Protein AF-A0A9X0DBH6-F1 (afdb_monomer_lite)

Secondary structure (DSSP, 8-state):
--HHHHHHHHHHHHHHHHHHHHHHHHHHTT--EEEEEEE-S---TTT----SS-HHHHHHHHHHHHHHTT---GGGS---TT-S---HHHHHHHHHIIIIIHHHHHHT-S-TTS-EEEEEEEEEPBPPHHHHHH--SBSS--GGGGT--HHHHHHHHTTS-SS-PBP-S-PEE-GGG-EE-THHHHHHHHHHHHSPPTT-S-S---SEEEEEEEEETTTHHHHHHHHHHHHHHTTTTSPTT-EEEEEESS-TT-PPPTTTHHHHHHHHTSGGGHHHHHHHHHHHHHS-HHHHHHHHHTT---S--------

pLDDT: mean 74.84, std 16.83, range [28.83, 96.56]

Structure (mmCIF, N/CA/C/O backbone):
data_AF-A0A9X0DBH6-F1
#
_entry.id   AF-A0A9X0DBH6-F1
#
loop_
_atom_site.group_PDB
_atom_site.id
_atom_site.type_symbol
_atom_site.label_atom_id
_atom_site.label_alt_id
_atom_site.label_comp_id
_atom_site.label_asym_id
_atom_site.label_entity_id
_atom_site.label_seq_id
_atom_site.pdbx_PDB_ins_code
_atom_site.Cartn_x
_atom_site.Cartn_y
_atom_site.Cartn_z
_atom_site.occupancy
_atom_site.B_iso_or_equiv
_atom_site.auth_seq_id
_atom_site.auth_comp_id
_atom_site.auth_asym_id
_atom_site.auth_atom_id
_atom_site.pdbx_PDB_model_num
ATOM 1 N N . MET A 1 1 ? -2.465 -20.828 -51.064 1.00 57.62 1 MET A N 1
ATOM 2 C CA . MET A 1 1 ? -2.390 -21.460 -49.736 1.00 57.62 1 MET A CA 1
ATOM 3 C C . MET A 1 1 ? -3.592 -22.371 -49.639 1.00 57.62 1 MET A C 1
ATOM 5 O O . MET A 1 1 ? -4.704 -21.881 -49.807 1.00 57.62 1 MET A O 1
ATOM 9 N N . ASP A 1 2 ? -3.351 -23.674 -49.539 1.00 81.50 2 ASP A N 1
ATOM 10 C CA . ASP A 1 2 ? -4.413 -24.681 -49.480 1.00 81.50 2 ASP A CA 1
ATOM 11 C C . ASP A 1 2 ? -5.199 -24.533 -48.164 1.00 81.50 2 ASP A C 1
ATOM 13 O O . ASP A 1 2 ? -4.656 -24.085 -47.150 1.00 81.50 2 ASP A O 1
ATOM 17 N N . LYS A 1 3 ? -6.487 -24.872 -48.189 1.00 74.56 3 LYS A N 1
ATOM 18 C CA . LYS A 1 3 ? -7.399 -24.805 -47.047 1.00 74.56 3 LYS A CA 1
ATOM 19 C C . LYS A 1 3 ? -6.852 -25.597 -45.855 1.00 74.56 3 LYS A C 1
ATOM 21 O O . LYS A 1 3 ? -6.871 -25.082 -44.742 1.00 74.56 3 LYS A O 1
ATOM 26 N N . GLU A 1 4 ? -6.269 -26.771 -46.095 1.00 79.06 4 GLU A N 1
ATOM 27 C CA . GLU A 1 4 ? -5.637 -27.564 -45.031 1.00 79.06 4 GLU A CA 1
ATOM 28 C C . GLU A 1 4 ? -4.419 -26.874 -44.400 1.00 79.06 4 GLU A C 1
ATOM 30 O O . GLU A 1 4 ? -4.169 -27.008 -43.203 1.00 79.06 4 GLU A O 1
ATOM 35 N N . GLU A 1 5 ? -3.640 -26.134 -45.188 1.00 76.38 5 GLU A N 1
ATOM 36 C CA . GLU A 1 5 ? -2.469 -25.407 -44.691 1.00 76.38 5 GLU A CA 1
ATOM 37 C C . GLU A 1 5 ? -2.890 -24.185 -43.863 1.00 76.38 5 GLU A C 1
ATOM 39 O O . GLU A 1 5 ? -2.273 -23.866 -42.845 1.00 76.38 5 GLU A O 1
ATOM 44 N N . MET A 1 6 ? -3.989 -23.538 -44.256 1.00 69.31 6 MET A N 1
ATOM 45 C CA . MET A 1 6 ? -4.601 -22.448 -43.501 1.00 69.31 6 MET A CA 1
ATOM 46 C C . MET A 1 6 ? -5.179 -22.944 -42.168 1.00 69.31 6 MET A C 1
ATOM 48 O O . MET A 1 6 ? -4.903 -22.348 -41.130 1.00 69.31 6 MET A O 1
ATOM 52 N N . GLU A 1 7 ? -5.909 -24.061 -42.173 1.00 77.75 7 GLU A N 1
ATOM 53 C CA . GLU A 1 7 ? -6.494 -24.664 -40.967 1.00 77.75 7 GLU A CA 1
ATOM 54 C C . GLU A 1 7 ? -5.417 -25.126 -39.975 1.00 77.75 7 GLU A C 1
ATOM 56 O O . GLU A 1 7 ? -5.536 -24.870 -38.776 1.00 77.75 7 GLU A O 1
ATOM 61 N N . ARG A 1 8 ? -4.308 -25.705 -40.460 1.00 82.00 8 ARG A N 1
ATOM 62 C CA . ARG A 1 8 ? -3.162 -26.063 -39.605 1.00 82.00 8 ARG A CA 1
ATOM 63 C C . ARG A 1 8 ? -2.479 -24.842 -38.992 1.00 82.00 8 ARG A C 1
ATOM 65 O O . ARG A 1 8 ? -2.114 -24.891 -37.820 1.00 82.00 8 ARG A O 1
ATOM 72 N N . ARG A 1 9 ? -2.316 -23.745 -39.744 1.00 74.62 9 ARG A N 1
ATOM 73 C CA . ARG A 1 9 ? -1.728 -22.502 -39.208 1.00 74.62 9 ARG A CA 1
ATOM 74 C C . ARG A 1 9 ? -2.642 -21.837 -38.186 1.00 74.62 9 ARG A C 1
ATOM 76 O O . ARG A 1 9 ? -2.145 -21.387 -37.162 1.00 74.62 9 ARG A O 1
ATOM 83 N N . VAL A 1 10 ? -3.953 -21.817 -38.424 1.00 70.38 10 VAL A N 1
ATOM 84 C CA . VAL A 1 10 ? -4.926 -21.299 -37.451 1.00 70.38 10 VAL A CA 1
ATOM 85 C C . VAL A 1 10 ? -4.898 -22.138 -36.175 1.00 70.38 10 VAL A C 1
ATOM 87 O O . VAL A 1 10 ? -4.750 -21.571 -35.102 1.00 70.38 10 VAL A O 1
ATOM 90 N N . ALA A 1 11 ? -4.927 -23.470 -36.275 1.00 76.38 11 ALA A N 1
ATOM 91 C CA . ALA A 1 11 ? -4.861 -24.347 -35.105 1.00 76.38 11 ALA A CA 1
ATOM 92 C C . ALA A 1 11 ? -3.547 -24.196 -34.317 1.00 76.38 11 ALA A C 1
ATOM 94 O O . ALA A 1 11 ? -3.573 -24.202 -33.088 1.00 76.38 11 ALA A O 1
ATOM 95 N N . ALA A 1 12 ? -2.412 -24.023 -35.003 1.00 72.50 12 ALA A N 1
ATOM 96 C CA . ALA A 1 12 ? -1.124 -23.770 -34.358 1.00 72.50 12 ALA A CA 1
ATOM 97 C C . ALA A 1 12 ? -1.106 -22.423 -33.617 1.00 72.50 12 ALA A C 1
ATOM 99 O O . ALA A 1 12 ? -0.718 -22.391 -32.457 1.00 72.50 12 ALA A O 1
ATOM 100 N N . ILE A 1 13 ? -1.607 -21.349 -34.240 1.00 67.88 13 ILE A N 1
ATOM 101 C CA . ILE A 1 13 ? -1.708 -20.017 -33.616 1.00 67.88 13 ILE A CA 1
ATOM 102 C C . ILE A 1 13 ? -2.689 -20.034 -32.437 1.00 67.88 13 ILE A C 1
ATOM 104 O O . ILE A 1 13 ? -2.431 -19.413 -31.412 1.00 67.88 13 ILE A O 1
ATOM 108 N N . THR A 1 14 ? -3.818 -20.737 -32.553 1.00 63.81 14 THR A N 1
ATOM 109 C CA . THR A 1 14 ? -4.784 -20.877 -31.454 1.00 63.81 14 THR A CA 1
ATOM 110 C C . THR A 1 14 ? -4.180 -21.653 -30.292 1.00 63.81 14 THR A C 1
ATOM 112 O O . THR A 1 14 ? -4.357 -21.249 -29.149 1.00 63.81 14 THR A O 1
ATOM 115 N N . LYS A 1 15 ? -3.438 -22.730 -30.569 1.00 73.12 15 LYS A N 1
ATOM 116 C CA . LYS A 1 15 ? -2.762 -23.527 -29.543 1.00 73.12 15 LYS A CA 1
ATOM 117 C C . LYS A 1 15 ? -1.644 -22.744 -28.852 1.00 73.12 15 LYS A C 1
ATOM 119 O O . LYS A 1 15 ? -1.591 -22.762 -27.633 1.00 73.12 15 LYS A O 1
ATOM 124 N N . GLU A 1 16 ? -0.820 -22.027 -29.612 1.00 62.44 16 GLU A N 1
ATOM 125 C CA . GLU A 1 16 ? 0.233 -21.147 -29.086 1.00 62.44 16 GLU A CA 1
ATOM 126 C C . GLU A 1 16 ? -0.369 -20.036 -28.214 1.00 62.44 16 GLU A C 1
ATOM 128 O O . GLU A 1 16 ? 0.080 -19.831 -27.095 1.00 62.44 16 GLU A O 1
ATOM 133 N N . ARG A 1 17 ? -1.475 -19.415 -28.654 1.00 49.47 17 ARG A N 1
ATOM 134 C CA . ARG A 1 17 ? -2.231 -18.460 -27.828 1.00 49.47 17 ARG A CA 1
ATOM 135 C C . ARG A 1 17 ? -2.805 -19.089 -26.570 1.00 49.47 17 ARG A C 1
ATOM 137 O O . ARG A 1 17 ? -2.707 -18.489 -25.521 1.00 49.47 17 ARG A O 1
ATOM 144 N N . THR A 1 18 ? -3.361 -20.293 -26.658 1.00 61.44 18 THR A N 1
ATOM 145 C CA . THR A 1 18 ? -3.921 -20.974 -25.481 1.00 61.44 18 THR A CA 1
ATOM 146 C C . THR A 1 18 ? -2.819 -21.355 -24.494 1.00 61.44 18 THR A C 1
ATOM 148 O O . THR A 1 18 ? -3.034 -21.264 -23.298 1.00 61.44 18 THR A O 1
ATOM 151 N N . GLU A 1 19 ? -1.633 -21.750 -24.969 1.00 63.66 19 GLU A N 1
ATOM 152 C CA . GLU A 1 19 ? -0.469 -22.046 -24.122 1.00 63.66 19 GLU A CA 1
ATOM 153 C C . GLU A 1 19 ? 0.138 -20.775 -23.498 1.00 63.66 19 GLU A C 1
ATOM 155 O O . GLU A 1 19 ? 0.530 -20.806 -22.331 1.00 63.66 19 GLU A O 1
ATOM 160 N N . ASP A 1 20 ? 0.189 -19.658 -24.229 1.00 50.12 20 ASP A N 1
ATOM 161 C CA . ASP A 1 20 ? 0.592 -18.351 -23.695 1.00 50.12 20 ASP A CA 1
ATOM 162 C C . ASP A 1 20 ? -0.434 -17.807 -22.695 1.00 50.12 20 ASP A C 1
ATOM 164 O O . ASP A 1 20 ? -0.047 -17.318 -21.634 1.00 50.12 20 ASP A O 1
ATOM 168 N N . ASP A 1 21 ? -1.726 -17.949 -22.990 1.00 50.34 21 ASP A N 1
ATOM 169 C CA . ASP A 1 21 ? -2.828 -17.567 -22.111 1.00 50.34 21 ASP A CA 1
ATOM 170 C C . ASP A 1 21 ? -2.813 -18.423 -20.839 1.00 50.34 21 ASP A C 1
ATOM 172 O O . ASP A 1 21 ? -2.854 -17.846 -19.765 1.00 50.34 21 ASP A O 1
ATOM 176 N N . ASP A 1 22 ? -2.628 -19.750 -20.913 1.00 58.44 22 ASP A N 1
ATOM 177 C CA . ASP A 1 22 ? -2.499 -20.641 -19.741 1.00 58.44 22 ASP A CA 1
ATOM 178 C C . ASP A 1 22 ? -1.236 -20.342 -18.919 1.00 58.44 22 ASP A C 1
ATOM 180 O O . ASP A 1 22 ? -1.251 -20.409 -17.689 1.00 58.44 22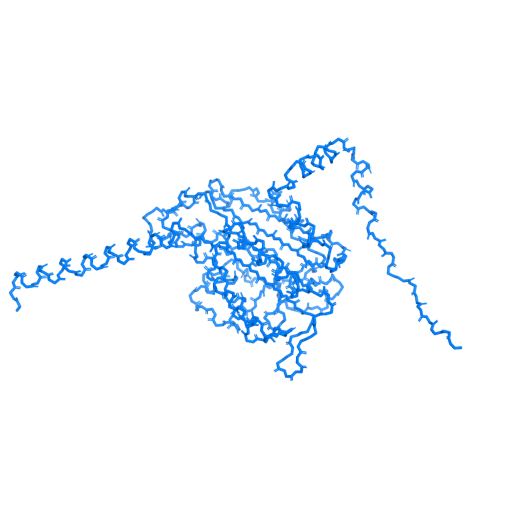 ASP A O 1
ATOM 184 N N . ASN A 1 23 ? -0.112 -20.032 -19.572 1.00 56.47 23 ASN A N 1
ATOM 185 C CA . ASN A 1 23 ? 1.126 -19.683 -18.875 1.00 56.47 23 ASN A CA 1
ATOM 186 C C . ASN A 1 23 ? 1.023 -18.318 -18.203 1.00 56.47 23 ASN A C 1
ATOM 188 O O . ASN A 1 23 ? 1.524 -18.157 -17.088 1.00 56.47 23 ASN A O 1
ATOM 192 N N . ASN A 1 24 ? 0.379 -17.349 -18.852 1.00 48.53 24 ASN A N 1
ATOM 193 C CA . ASN A 1 24 ? 0.061 -16.068 -18.248 1.00 48.53 24 ASN A CA 1
ATOM 194 C C . ASN A 1 24 ? -0.926 -16.288 -17.104 1.00 48.53 24 ASN A C 1
ATOM 196 O O . ASN A 1 24 ? -0.567 -15.970 -15.982 1.00 48.53 24 ASN A O 1
ATOM 200 N N . LEU A 1 25 ? -2.059 -16.964 -17.310 1.00 51.06 25 LEU A N 1
ATOM 201 C CA . LEU A 1 25 ? -3.022 -17.305 -16.258 1.00 51.06 25 LEU A CA 1
ATOM 202 C C . LEU A 1 25 ? -2.338 -17.966 -15.059 1.00 51.06 25 LEU A C 1
ATOM 204 O O . LEU A 1 25 ? -2.502 -17.491 -13.953 1.00 51.06 25 LEU A O 1
ATOM 208 N N . ARG A 1 26 ? -1.465 -18.962 -15.245 1.00 58.66 26 ARG A N 1
ATOM 209 C CA . ARG A 1 26 ? -0.744 -19.622 -14.134 1.00 58.66 26 ARG A CA 1
ATOM 210 C C . ARG A 1 26 ? 0.317 -18.748 -13.465 1.00 58.66 26 ARG A C 1
ATOM 212 O O . ARG A 1 26 ? 0.625 -18.950 -12.289 1.00 58.66 26 ARG A O 1
ATOM 219 N N . ARG A 1 27 ? 0.914 -17.806 -14.201 1.00 50.12 27 ARG A N 1
ATOM 220 C CA . ARG A 1 27 ? 1.780 -16.745 -13.652 1.00 50.12 27 ARG A CA 1
ATOM 221 C C . ARG A 1 27 ? 0.959 -15.666 -12.942 1.00 50.12 27 ARG A C 1
ATOM 223 O O . ARG A 1 27 ? 1.509 -14.956 -12.102 1.00 50.12 27 ARG A O 1
ATOM 230 N N . MET A 1 28 ? -0.332 -15.574 -13.262 1.00 51.28 28 MET A N 1
ATOM 231 C CA . MET A 1 28 ? -1.277 -14.594 -12.749 1.00 51.28 28 MET A CA 1
ATOM 232 C C . MET A 1 28 ? -2.112 -15.087 -11.556 1.00 51.28 28 MET A C 1
ATOM 234 O O . MET A 1 28 ? -2.302 -14.394 -10.568 1.00 51.28 28 MET A O 1
ATOM 238 N N . GLU A 1 29 ? -2.500 -16.349 -11.529 1.00 49.81 29 GLU A N 1
ATOM 239 C CA . GLU A 1 29 ? -3.172 -17.002 -10.400 1.00 49.81 29 GLU A CA 1
ATOM 240 C C . GLU A 1 29 ? -2.254 -17.139 -9.173 1.00 49.81 29 GLU A C 1
ATOM 242 O O . GLU A 1 29 ? -2.706 -17.443 -8.074 1.00 49.81 29 GLU A O 1
ATOM 247 N N . LYS A 1 30 ? -0.952 -16.877 -9.343 1.00 50.19 30 LYS A N 1
ATOM 248 C CA . LYS A 1 30 ? 0.067 -16.843 -8.285 1.00 50.19 30 LYS A CA 1
ATOM 249 C C . LYS A 1 30 ? 0.591 -15.424 -8.035 1.00 50.19 30 LYS A C 1
ATOM 251 O O . LYS A 1 30 ? 1.767 -15.241 -7.745 1.00 50.19 30 LYS A O 1
ATOM 256 N N . HIS A 1 31 ? -0.232 -14.400 -8.242 1.00 50.50 31 HIS A N 1
ATOM 257 C CA . HIS A 1 31 ? 0.206 -13.008 -8.232 1.00 50.50 31 HIS A CA 1
ATOM 258 C C . HIS A 1 31 ? 0.541 -12.451 -6.861 1.00 50.50 31 HIS A C 1
ATOM 260 O O . HIS A 1 31 ? -0.266 -12.502 -5.937 1.00 50.50 31 HIS A O 1
ATOM 266 N N . ALA A 1 32 ? 1.643 -11.711 -6.809 1.00 54.50 32 ALA A N 1
ATOM 267 C CA . ALA A 1 32 ? 1.824 -10.729 -5.766 1.00 54.50 32 ALA A CA 1
ATOM 268 C C . ALA A 1 32 ? 1.861 -9.307 -6.264 1.00 54.50 32 ALA A C 1
ATOM 270 O O . ALA A 1 32 ? 2.359 -8.957 -7.337 1.00 54.50 32 ALA A O 1
ATOM 271 N N . ARG A 1 33 ? 1.318 -8.502 -5.372 1.00 75.50 33 ARG A N 1
ATOM 272 C CA . ARG A 1 33 ? 0.956 -7.110 -5.520 1.00 75.50 33 ARG A CA 1
ATOM 273 C C . ARG A 1 33 ? 1.664 -6.347 -4.407 1.00 75.50 33 ARG A C 1
ATOM 275 O O . ARG A 1 33 ? 1.035 -5.624 -3.647 1.00 75.50 33 ARG A O 1
ATOM 282 N N . CYS A 1 34 ? 2.961 -6.622 -4.272 1.00 85.19 34 CYS A N 1
ATOM 283 C CA . CYS A 1 34 ? 3.827 -6.070 -3.244 1.00 85.19 34 CYS A CA 1
ATOM 284 C C . CYS A 1 34 ? 4.557 -4.844 -3.806 1.00 85.19 34 CYS A C 1
ATOM 286 O O . CYS A 1 34 ? 5.365 -4.955 -4.728 1.00 85.19 34 CYS A O 1
ATOM 288 N N . ALA A 1 35 ? 4.248 -3.671 -3.268 1.00 86.44 35 ALA A N 1
ATOM 289 C CA . ALA A 1 35 ? 4.959 -2.427 -3.505 1.00 86.44 35 ALA A CA 1
ATOM 290 C C . ALA A 1 35 ? 5.747 -2.082 -2.243 1.00 86.44 35 ALA A C 1
ATOM 292 O O . ALA A 1 35 ? 5.155 -1.916 -1.183 1.00 86.44 35 ALA A O 1
ATOM 293 N N . LEU A 1 36 ? 7.069 -1.963 -2.359 1.00 87.12 36 LEU A N 1
ATOM 294 C CA . LEU A 1 36 ? 7.946 -1.553 -1.265 1.00 87.12 36 LEU A CA 1
ATOM 295 C C . LEU A 1 36 ? 8.693 -0.286 -1.692 1.00 87.12 36 LEU A C 1
ATOM 297 O O . LEU A 1 36 ? 9.440 -0.321 -2.672 1.00 87.12 36 LEU A O 1
ATOM 301 N N . LEU A 1 37 ? 8.495 0.821 -0.978 1.00 87.62 37 LEU A N 1
ATOM 302 C CA . LEU A 1 37 ? 9.082 2.123 -1.300 1.00 87.62 37 LEU A CA 1
ATOM 303 C C . LEU A 1 37 ? 9.873 2.701 -0.113 1.00 87.62 37 LEU A C 1
ATOM 305 O O . LEU A 1 37 ? 9.276 3.327 0.7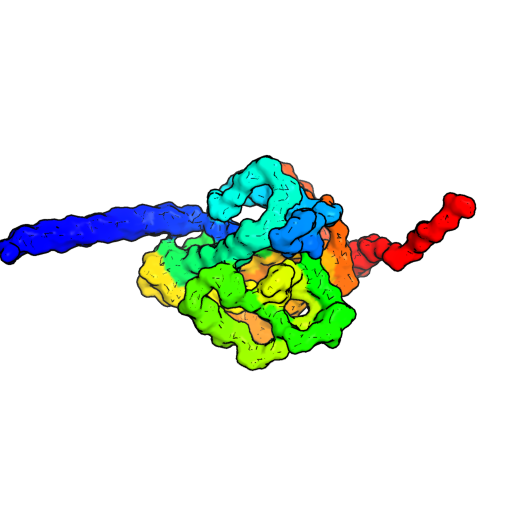61 1.00 87.62 37 LEU A O 1
ATOM 309 N N . PRO A 1 38 ? 11.209 2.543 -0.087 1.00 85.75 38 PRO A N 1
ATOM 310 C CA . PRO A 1 38 ? 12.076 3.306 0.796 1.00 85.75 38 PRO A CA 1
ATOM 311 C C . PRO A 1 38 ? 12.381 4.672 0.179 1.00 85.75 38 PRO A C 1
ATOM 313 O O . PRO A 1 38 ? 12.947 4.750 -0.914 1.00 85.75 38 PRO A O 1
ATOM 316 N N . SER A 1 39 ? 12.035 5.742 0.884 1.00 81.12 39 SER A N 1
ATOM 317 C CA . SER A 1 39 ? 12.372 7.117 0.529 1.00 81.12 39 SER A CA 1
ATOM 318 C C . SER A 1 39 ? 13.379 7.678 1.544 1.00 81.12 39 SER A C 1
ATOM 320 O O . SER A 1 39 ? 12.957 8.242 2.558 1.00 81.12 39 SER A O 1
ATOM 322 N N . PRO A 1 40 ? 14.696 7.522 1.302 1.00 73.19 40 PRO A N 1
ATOM 323 C CA . PRO A 1 40 ? 15.737 8.080 2.171 1.00 73.19 40 PRO A CA 1
ATOM 324 C C . PRO A 1 40 ? 15.666 9.615 2.222 1.00 73.19 40 PRO A C 1
ATOM 326 O O . PRO A 1 40 ? 15.054 10.241 1.362 1.00 73.19 40 PRO A O 1
ATOM 329 N N . GLU A 1 41 ? 16.293 10.267 3.203 1.00 70.31 41 GLU A N 1
ATOM 330 C CA . GLU A 1 41 ? 16.096 11.712 3.428 1.00 70.31 41 GLU A CA 1
ATOM 331 C C . GLU A 1 41 ? 16.608 12.579 2.284 1.00 70.31 41 GLU A C 1
ATOM 333 O O . GLU A 1 41 ? 16.045 13.633 1.976 1.00 70.31 41 GLU A O 1
ATOM 338 N N . SER A 1 42 ? 17.677 12.132 1.631 1.00 65.75 42 SER A N 1
ATOM 339 C CA . SER A 1 42 ? 18.168 12.766 0.419 1.00 65.75 42 SER A CA 1
ATOM 340 C C . SER A 1 42 ? 18.431 11.733 -0.661 1.00 65.75 42 SER A C 1
ATOM 342 O O . SER A 1 42 ? 18.936 10.640 -0.421 1.00 65.75 42 SER A O 1
ATOM 344 N N . LEU A 1 43 ? 18.083 12.111 -1.884 1.00 58.31 43 LEU A N 1
ATOM 345 C CA . LEU A 1 43 ? 18.221 11.292 -3.078 1.00 58.31 43 LEU A CA 1
ATOM 346 C C . LEU A 1 43 ? 18.772 12.197 -4.177 1.00 58.31 43 LEU A C 1
ATOM 348 O O . LEU A 1 43 ? 18.075 12.600 -5.104 1.00 58.31 43 LEU A O 1
ATOM 352 N N . ASP A 1 44 ? 20.035 12.592 -4.018 1.00 53.88 44 ASP A N 1
ATOM 353 C CA . ASP A 1 44 ? 20.710 13.459 -4.978 1.00 53.88 44 ASP A CA 1
ATOM 354 C C . ASP A 1 44 ? 21.374 12.640 -6.089 1.00 53.88 44 ASP A C 1
ATOM 356 O O . ASP A 1 44 ? 22.091 11.666 -5.846 1.00 53.88 44 ASP A O 1
ATOM 360 N N . THR A 1 45 ? 21.194 13.081 -7.334 1.00 47.41 45 THR A N 1
ATOM 361 C CA . THR A 1 45 ? 21.747 12.435 -8.539 1.00 47.41 45 THR A CA 1
ATOM 362 C C . THR A 1 45 ? 23.281 12.382 -8.597 1.00 47.41 45 THR A C 1
ATOM 364 O O . THR A 1 45 ? 23.811 11.663 -9.442 1.00 47.41 45 THR A O 1
ATOM 367 N N . TYR A 1 46 ? 23.997 13.121 -7.737 1.00 41.34 46 TYR A N 1
ATOM 368 C CA . TYR A 1 46 ? 25.447 13.339 -7.862 1.00 41.34 46 TYR A CA 1
ATOM 369 C C . TYR A 1 46 ? 26.282 13.097 -6.590 1.00 41.34 46 TYR A C 1
ATOM 371 O O . TYR A 1 46 ? 27.459 12.772 -6.719 1.00 41.34 46 TYR A O 1
ATOM 379 N N . SER A 1 47 ? 25.727 13.240 -5.383 1.00 43.84 47 SER A N 1
ATOM 380 C CA . SER A 1 47 ? 26.491 13.239 -4.116 1.00 43.84 47 SER A CA 1
ATOM 381 C C . SER A 1 47 ? 26.286 11.999 -3.238 1.00 43.84 47 SER A C 1
ATOM 383 O O . SER A 1 47 ? 27.001 11.842 -2.251 1.00 43.84 47 SER A O 1
ATOM 385 N N . GLY A 1 48 ? 25.381 11.092 -3.620 1.00 44.50 48 GLY A N 1
ATOM 386 C CA . GLY A 1 48 ? 24.982 9.958 -2.787 1.00 44.50 48 GLY A CA 1
ATOM 387 C C . GLY A 1 48 ? 23.924 10.383 -1.771 1.00 44.50 48 GLY A C 1
ATOM 388 O O . GLY A 1 48 ? 24.082 11.376 -1.068 1.00 44.50 48 GLY A O 1
ATOM 389 N N . GLY A 1 49 ? 22.813 9.649 -1.737 1.00 53.66 49 GLY A N 1
ATOM 390 C CA . GLY A 1 49 ? 21.751 9.884 -0.767 1.00 53.66 49 GLY A CA 1
ATOM 391 C C . GLY A 1 49 ? 22.200 9.585 0.663 1.00 53.66 49 GLY A C 1
ATOM 392 O O . GLY A 1 49 ? 22.998 8.670 0.888 1.00 53.66 49 GLY A O 1
ATOM 393 N N . SER A 1 50 ? 21.690 10.359 1.617 1.00 62.03 50 SER A N 1
ATOM 394 C CA . SER A 1 50 ? 21.772 10.068 3.047 1.00 62.03 50 SER A CA 1
ATOM 395 C C . SER A 1 50 ? 20.551 9.257 3.462 1.00 62.03 50 SER A C 1
ATOM 397 O O . SER A 1 50 ? 19.440 9.668 3.140 1.00 62.03 50 SER A O 1
ATOM 399 N N . ASP A 1 51 ? 20.782 8.159 4.179 1.00 71.00 51 ASP A N 1
ATOM 400 C CA . ASP A 1 51 ? 19.755 7.353 4.844 1.00 71.00 51 ASP A CA 1
ATOM 401 C C . ASP A 1 51 ? 20.049 7.318 6.353 1.00 71.00 51 ASP A C 1
ATOM 403 O O . ASP A 1 51 ? 20.595 6.353 6.884 1.00 71.00 51 ASP A O 1
ATOM 407 N N . ILE A 1 52 ? 19.826 8.441 7.034 1.00 69.75 52 ILE A N 1
ATOM 408 C CA . ILE A 1 52 ? 20.180 8.617 8.453 1.00 69.75 52 ILE A CA 1
ATOM 409 C C . ILE A 1 52 ? 19.189 7.865 9.351 1.00 69.75 52 ILE A C 1
ATOM 411 O O . ILE A 1 52 ? 19.566 7.370 10.412 1.00 69.75 52 ILE A O 1
ATOM 415 N N . THR A 1 53 ? 17.934 7.775 8.924 1.00 69.88 53 THR A N 1
ATOM 416 C CA . THR A 1 53 ? 16.827 7.131 9.641 1.00 69.88 53 THR A CA 1
ATOM 417 C C . THR A 1 53 ? 16.722 5.632 9.378 1.00 69.88 53 THR A C 1
ATOM 419 O O . THR A 1 53 ? 15.891 4.986 10.011 1.00 69.88 53 THR A O 1
ATOM 422 N N . GLY A 1 54 ? 17.584 5.061 8.528 1.00 77.44 54 GLY A N 1
ATOM 423 C CA . GLY A 1 54 ? 17.654 3.616 8.297 1.00 77.44 54 GLY A CA 1
ATOM 424 C C . GLY A 1 54 ? 16.507 3.062 7.448 1.00 77.44 54 GLY A C 1
ATOM 425 O O . GLY A 1 54 ? 16.180 1.881 7.555 1.00 77.44 54 GLY A O 1
ATOM 426 N N . THR A 1 55 ? 15.907 3.883 6.582 1.00 80.94 55 THR A N 1
ATOM 427 C CA . THR A 1 55 ? 14.802 3.481 5.695 1.00 80.94 55 THR A CA 1
ATOM 428 C C . THR A 1 55 ? 15.192 2.330 4.767 1.00 80.94 55 THR A C 1
ATOM 430 O O . THR A 1 55 ? 14.357 1.488 4.425 1.00 80.94 55 THR A O 1
ATOM 433 N N . LEU A 1 56 ? 16.467 2.249 4.368 1.00 81.56 56 LEU A N 1
ATOM 434 C CA . LEU A 1 56 ? 16.968 1.161 3.538 1.00 81.56 56 LEU A CA 1
ATOM 435 C C . LEU A 1 56 ? 17.068 -0.141 4.324 1.00 81.56 56 LEU A C 1
ATOM 437 O O . LEU A 1 56 ? 16.818 -1.188 3.730 1.00 81.56 56 LEU A O 1
ATOM 441 N N . ASP A 1 57 ? 17.404 -0.091 5.615 1.00 82.94 57 ASP A N 1
ATOM 442 C CA . ASP A 1 57 ? 17.452 -1.257 6.507 1.00 82.94 57 ASP A CA 1
ATOM 443 C C . ASP A 1 57 ? 16.047 -1.782 6.821 1.00 82.94 57 ASP A C 1
ATOM 445 O O . ASP A 1 57 ? 15.797 -2.991 6.711 1.00 82.94 57 ASP A O 1
ATOM 449 N N . ASP A 1 58 ? 15.106 -0.877 7.095 1.00 85.31 58 ASP A N 1
ATOM 450 C CA . ASP A 1 58 ? 13.681 -1.190 7.231 1.00 85.31 58 ASP A CA 1
ATOM 451 C C . ASP A 1 58 ? 13.152 -1.872 5.961 1.00 85.31 58 ASP A C 1
ATOM 453 O O . ASP A 1 58 ? 12.562 -2.957 6.023 1.00 85.31 58 ASP A O 1
ATOM 457 N N . PHE A 1 59 ? 13.494 -1.338 4.786 1.00 83.62 59 PHE A N 1
ATOM 458 C CA . PHE A 1 59 ? 13.170 -1.962 3.507 1.00 83.62 59 PHE A CA 1
ATOM 459 C C . PHE A 1 59 ? 13.737 -3.377 3.358 1.00 83.62 59 PHE A C 1
ATOM 461 O O . PHE A 1 59 ? 13.006 -4.265 2.918 1.00 83.62 59 PHE A O 1
ATOM 468 N N . GLN A 1 60 ? 15.001 -3.642 3.725 1.00 82.56 60 GLN A N 1
ATOM 469 C CA . GLN A 1 60 ? 15.537 -5.013 3.617 1.00 82.56 60 GLN A CA 1
ATOM 470 C C . GLN A 1 60 ? 14.790 -5.973 4.537 1.00 82.56 60 GLN A C 1
ATOM 472 O O . GLN A 1 60 ? 14.604 -7.143 4.197 1.00 82.56 60 GLN A O 1
ATOM 477 N N . THR A 1 61 ? 14.405 -5.490 5.715 1.00 86.69 61 THR A N 1
ATOM 478 C CA . THR A 1 61 ? 13.716 -6.297 6.717 1.00 86.69 61 THR A CA 1
ATOM 479 C C . THR A 1 61 ? 12.317 -6.651 6.216 1.00 86.69 61 THR A C 1
ATOM 481 O O . THR A 1 61 ? 11.976 -7.835 6.180 1.00 86.69 61 THR A O 1
ATOM 484 N N . VAL A 1 62 ? 11.556 -5.673 5.705 1.00 87.62 62 VAL A N 1
ATOM 485 C CA . VAL A 1 62 ? 10.235 -5.919 5.095 1.00 87.62 62 VAL A CA 1
ATOM 486 C C . VAL A 1 62 ? 10.353 -6.786 3.858 1.00 87.62 62 VAL A C 1
ATOM 488 O O . VAL A 1 62 ? 9.555 -7.696 3.690 1.00 87.62 62 VAL A O 1
ATOM 491 N N . PHE A 1 63 ? 11.357 -6.571 3.012 1.00 84.50 63 PHE A N 1
ATOM 492 C CA . PHE A 1 63 ? 11.584 -7.392 1.825 1.00 84.50 63 PHE A CA 1
ATOM 493 C C . PHE A 1 63 ? 11.799 -8.870 2.176 1.00 84.50 63 PHE A C 1
ATOM 495 O O . PHE A 1 63 ? 11.194 -9.755 1.564 1.00 84.50 63 PHE A O 1
ATOM 502 N N . LYS A 1 64 ? 12.636 -9.154 3.183 1.00 84.81 64 LYS A N 1
ATOM 503 C CA . LYS A 1 64 ? 12.874 -10.521 3.670 1.00 84.81 64 LYS A CA 1
ATOM 504 C C . LYS A 1 64 ? 11.608 -11.128 4.264 1.00 84.81 64 LYS A C 1
ATOM 506 O O . LYS A 1 64 ? 11.302 -12.279 3.964 1.00 84.81 64 LYS A O 1
ATOM 511 N N . TRP A 1 65 ? 10.879 -10.362 5.073 1.00 86.31 65 TRP A N 1
ATOM 512 C CA . TRP A 1 65 ? 9.612 -10.800 5.656 1.00 86.31 65 TRP A CA 1
ATOM 513 C C . TRP A 1 65 ? 8.563 -11.084 4.574 1.00 86.31 65 TRP A C 1
ATOM 515 O O . TRP A 1 65 ? 8.012 -12.177 4.541 1.00 86.31 65 TRP A O 1
ATOM 525 N N . ALA A 1 66 ? 8.375 -10.169 3.624 1.00 83.56 66 ALA A N 1
ATOM 526 C CA . ALA A 1 66 ? 7.475 -10.324 2.488 1.00 83.56 66 ALA A CA 1
ATOM 527 C C . ALA A 1 66 ? 7.830 -11.572 1.666 1.00 83.56 66 ALA A C 1
ATOM 529 O O . ALA A 1 66 ? 6.951 -12.373 1.362 1.00 83.56 66 ALA A O 1
ATOM 530 N N . THR A 1 67 ? 9.122 -11.800 1.401 1.00 79.38 67 THR A N 1
ATOM 531 C CA . THR A 1 67 ? 9.600 -13.020 0.728 1.00 79.38 67 THR A CA 1
ATOM 532 C C . THR 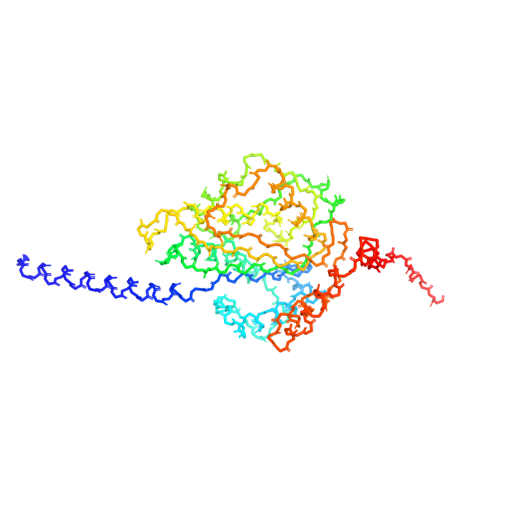A 1 67 ? 9.275 -14.281 1.535 1.00 79.38 67 THR A C 1
ATOM 534 O O . THR A 1 67 ? 8.771 -15.246 0.969 1.00 79.38 67 THR A O 1
ATOM 537 N N . LYS A 1 68 ? 9.532 -14.285 2.855 1.00 82.50 68 LYS A N 1
ATOM 538 C CA . LYS A 1 68 ? 9.213 -15.409 3.761 1.00 82.50 68 LYS A CA 1
ATOM 539 C C . LYS A 1 68 ? 7.711 -15.706 3.779 1.00 82.50 68 LYS A C 1
ATOM 541 O O . LYS A 1 68 ? 7.326 -16.867 3.814 1.00 82.50 68 LYS A O 1
ATOM 546 N N . CYS A 1 69 ? 6.882 -14.668 3.753 1.00 78.56 69 CYS A N 1
ATOM 547 C CA . CYS A 1 69 ? 5.427 -14.766 3.695 1.00 78.56 69 CYS A CA 1
ATOM 548 C C . CYS A 1 69 ? 4.894 -15.114 2.298 1.00 78.56 69 CYS A C 1
ATOM 550 O O . CYS A 1 69 ? 3.682 -15.103 2.110 1.00 78.56 69 CYS A O 1
ATOM 552 N N . GLU A 1 70 ? 5.776 -15.377 1.328 1.00 76.00 70 GLU A N 1
ATOM 553 C CA . GLU A 1 70 ? 5.416 -15.627 -0.069 1.00 76.00 70 GLU A CA 1
ATOM 554 C C . GLU A 1 70 ? 4.569 -14.489 -0.673 1.00 76.00 70 GLU A C 1
ATOM 556 O O . GLU A 1 70 ? 3.805 -14.692 -1.616 1.00 76.00 70 GLU A O 1
ATOM 561 N N . LEU A 1 71 ? 4.740 -13.254 -0.176 1.00 74.00 71 LEU A N 1
ATOM 562 C CA . LEU A 1 71 ? 4.316 -12.048 -0.882 1.00 74.00 71 LEU A CA 1
ATOM 563 C C . LEU A 1 71 ? 5.253 -11.913 -2.093 1.00 74.00 71 LEU A C 1
ATOM 565 O O . LEU A 1 71 ? 6.339 -11.345 -2.006 1.00 74.00 71 LEU A O 1
ATOM 569 N N . LEU A 1 72 ? 4.866 -12.552 -3.198 1.00 57.41 72 LEU A N 1
ATOM 570 C CA . LEU A 1 72 ? 5.643 -12.692 -4.437 1.00 57.41 72 LEU A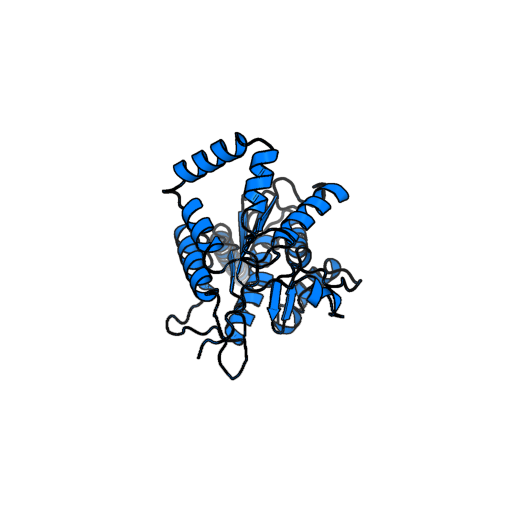 CA 1
ATOM 571 C C . LEU A 1 72 ? 6.091 -11.337 -5.070 1.00 57.41 72 LEU A C 1
ATOM 573 O O . LEU A 1 72 ? 5.779 -10.239 -4.603 1.00 57.41 72 LEU A O 1
ATOM 577 N N . ASN A 1 73 ? 6.772 -11.403 -6.219 1.00 56.28 73 ASN A N 1
ATOM 578 C CA . ASN A 1 73 ? 7.256 -10.244 -6.992 1.00 56.28 73 ASN A CA 1
ATOM 579 C C . ASN A 1 73 ? 8.301 -9.350 -6.313 1.00 56.28 73 ASN A C 1
ATOM 581 O O . ASN A 1 73 ? 8.601 -8.251 -6.783 1.00 56.28 73 ASN A O 1
ATOM 585 N N . THR A 1 74 ? 8.969 -9.877 -5.294 1.00 51.38 74 THR A N 1
ATOM 586 C CA . THR A 1 74 ? 10.251 -9.352 -4.819 1.00 51.38 74 THR A CA 1
ATOM 587 C C . THR A 1 74 ? 11.337 -9.379 -5.904 1.00 51.38 74 THR A C 1
ATOM 589 O O . THR A 1 74 ? 12.273 -8.591 -5.854 1.00 51.38 74 THR A O 1
ATOM 592 N N . GLU A 1 75 ? 11.180 -10.194 -6.951 1.00 47.44 75 GLU A N 1
ATOM 593 C CA . GLU A 1 75 ? 12.102 -10.303 -8.093 1.00 47.44 75 GLU A CA 1
ATOM 594 C C . GLU A 1 75 ? 12.230 -9.009 -8.924 1.00 47.44 75 GLU A C 1
ATOM 596 O O . GLU A 1 75 ? 13.288 -8.743 -9.498 1.00 47.44 75 GLU A O 1
ATOM 601 N N . PHE A 1 76 ? 11.184 -8.167 -8.962 1.00 48.41 76 PHE A N 1
ATOM 602 C CA . PHE A 1 76 ? 11.242 -6.835 -9.588 1.00 48.41 76 PHE A CA 1
ATOM 603 C C . PHE A 1 76 ? 11.969 -5.801 -8.726 1.00 48.41 76 PHE A C 1
ATOM 605 O O . PHE A 1 76 ? 12.389 -4.754 -9.226 1.00 48.41 76 PHE A O 1
ATOM 612 N N . LEU A 1 77 ? 12.137 -6.090 -7.437 1.00 54.66 77 LEU A N 1
ATOM 613 C CA . LEU A 1 77 ? 12.970 -5.326 -6.522 1.00 54.66 77 LEU A CA 1
ATOM 614 C C . LEU A 1 77 ? 14.393 -5.897 -6.607 1.00 54.66 77 LEU A C 1
ATOM 616 O O . LEU A 1 77 ? 14.931 -6.420 -5.635 1.00 54.66 77 LEU A O 1
ATOM 620 N N . GLN A 1 78 ? 15.002 -5.840 -7.799 1.00 48.81 78 GLN A N 1
ATOM 621 C CA . GLN A 1 78 ? 16.407 -6.213 -7.963 1.00 48.81 78 GLN A CA 1
ATOM 622 C C . GLN A 1 78 ? 17.261 -5.343 -7.035 1.00 48.81 78 GLN A C 1
ATOM 624 O O . GLN A 1 78 ? 17.401 -4.137 -7.259 1.00 48.81 78 GLN A O 1
ATOM 629 N N . ARG A 1 79 ? 17.848 -5.953 -6.001 1.00 51.06 79 ARG A N 1
ATOM 630 C CA . ARG A 1 79 ? 18.949 -5.339 -5.264 1.00 51.06 79 ARG A CA 1
ATOM 631 C C . ARG A 1 79 ? 20.261 -5.687 -5.933 1.00 51.06 79 ARG A C 1
ATOM 633 O O . ARG A 1 79 ? 20.574 -6.843 -6.197 1.00 51.06 79 ARG A O 1
ATOM 640 N N . ASP A 1 80 ? 21.047 -4.644 -6.136 1.00 43.69 80 ASP A N 1
ATOM 641 C CA . ASP A 1 80 ? 22.490 -4.769 -6.120 1.00 43.69 80 ASP A CA 1
ATOM 642 C C . ASP A 1 80 ? 22.883 -4.880 -4.636 1.00 43.69 80 ASP A C 1
ATOM 644 O O . ASP A 1 80 ? 22.882 -3.883 -3.909 1.00 43.69 80 ASP A O 1
ATOM 648 N N . ASP A 1 81 ? 23.144 -6.102 -4.160 1.00 45.66 81 ASP A N 1
ATOM 649 C CA . ASP A 1 81 ? 23.516 -6.414 -2.764 1.00 45.66 81 ASP A CA 1
ATOM 650 C C . ASP A 1 81 ? 24.796 -5.688 -2.293 1.00 45.66 81 ASP A C 1
ATOM 652 O O . ASP A 1 81 ? 25.205 -5.797 -1.138 1.00 45.66 81 ASP A O 1
ATOM 656 N N . SER A 1 82 ? 25.447 -4.931 -3.180 1.00 40.19 82 SER A N 1
ATOM 657 C CA . SER A 1 82 ? 26.747 -4.313 -2.953 1.00 40.19 82 SER A CA 1
ATOM 658 C C . SER A 1 82 ? 26.722 -2.874 -2.418 1.00 40.19 82 SER A C 1
ATOM 660 O O . SER A 1 82 ? 27.798 -2.348 -2.124 1.00 40.19 82 SER A O 1
ATOM 662 N N . LYS A 1 83 ? 25.564 -2.197 -2.279 1.00 46.56 83 LYS A N 1
ATOM 663 C CA . LYS A 1 83 ? 25.553 -0.760 -1.916 1.00 46.56 83 LYS A CA 1
ATOM 664 C C . LYS A 1 83 ? 24.527 -0.346 -0.860 1.00 46.56 83 LYS A C 1
ATOM 666 O O . LYS A 1 83 ? 23.330 -0.563 -0.990 1.00 46.56 83 LYS A O 1
ATOM 671 N N . ILE A 1 84 ? 25.044 0.413 0.109 1.00 51.88 84 ILE A N 1
ATOM 672 C CA . ILE A 1 84 ? 24.355 1.238 1.122 1.00 51.88 84 ILE A CA 1
ATOM 673 C C . ILE A 1 84 ? 23.592 2.425 0.476 1.00 51.88 84 ILE A C 1
ATOM 675 O O . ILE A 1 84 ? 22.987 3.239 1.158 1.00 51.88 84 ILE A O 1
ATOM 679 N N . HIS A 1 85 ? 23.597 2.551 -0.857 1.00 60.00 85 HIS A N 1
ATOM 680 C CA . HIS A 1 85 ? 23.055 3.714 -1.559 1.00 60.00 85 HIS A CA 1
ATOM 681 C C . HIS A 1 85 ? 21.985 3.329 -2.579 1.00 60.00 85 HIS A C 1
ATOM 683 O O . HIS A 1 85 ? 22.264 2.641 -3.563 1.00 60.00 85 HIS A O 1
ATOM 689 N N . LEU A 1 86 ? 20.776 3.856 -2.377 1.00 71.25 86 LEU A N 1
ATOM 690 C CA . LEU A 1 86 ? 19.701 3.846 -3.360 1.00 71.25 86 LEU A CA 1
ATOM 691 C C . LEU A 1 86 ? 19.941 4.948 -4.401 1.00 71.25 86 LEU A C 1
ATOM 693 O O . LEU A 1 86 ? 20.020 6.129 -4.069 1.00 71.25 86 LEU A O 1
ATOM 697 N N . SER A 1 87 ? 20.078 4.572 -5.675 1.00 73.25 87 SER A N 1
ATOM 698 C CA . SER A 1 87 ? 20.236 5.550 -6.758 1.00 73.25 87 SER A CA 1
ATOM 699 C C . SER A 1 87 ? 18.893 6.167 -7.159 1.00 73.25 87 SER A C 1
ATOM 701 O O . SER A 1 87 ? 17.858 5.504 -7.088 1.00 73.25 87 SER A O 1
ATOM 703 N N . ALA A 1 88 ? 18.903 7.395 -7.687 1.00 72.31 88 ALA A N 1
ATOM 704 C CA . ALA A 1 88 ? 17.693 8.035 -8.215 1.00 72.31 88 ALA A CA 1
ATOM 705 C C . ALA A 1 88 ? 17.023 7.225 -9.340 1.00 72.31 88 ALA A C 1
ATOM 707 O O . ALA A 1 88 ? 15.800 7.206 -9.449 1.00 72.31 88 ALA A O 1
ATOM 708 N N . ALA A 1 89 ? 17.805 6.520 -10.165 1.00 74.44 89 ALA A N 1
ATOM 709 C CA . ALA A 1 89 ? 17.263 5.640 -11.199 1.00 74.44 89 ALA A CA 1
ATOM 710 C C . ALA A 1 89 ? 16.566 4.410 -10.592 1.00 74.44 89 ALA A C 1
ATOM 712 O O . ALA A 1 89 ? 15.461 4.064 -11.004 1.00 74.44 89 ALA A O 1
ATOM 713 N N . SER A 1 90 ? 17.184 3.790 -9.583 1.00 76.38 90 SER A N 1
ATOM 714 C CA . SER A 1 90 ? 16.600 2.666 -8.845 1.00 76.38 90 SER A CA 1
ATOM 715 C C . SER A 1 90 ? 15.306 3.082 -8.148 1.00 76.38 90 SER A C 1
ATOM 717 O O . SER A 1 90 ? 14.294 2.409 -8.310 1.00 76.38 90 SER A O 1
ATOM 719 N N . PHE A 1 91 ? 15.299 4.227 -7.463 1.00 78.31 91 PHE A N 1
ATOM 720 C CA . PHE A 1 91 ? 14.103 4.751 -6.802 1.00 78.31 91 PHE A CA 1
ATOM 721 C C . PHE A 1 91 ? 12.967 5.040 -7.795 1.00 78.31 91 PHE A C 1
ATOM 723 O O . PHE A 1 91 ? 11.827 4.640 -7.566 1.00 78.31 91 PHE A O 1
ATOM 730 N N . LYS A 1 92 ? 13.273 5.632 -8.959 1.00 76.56 92 LYS A N 1
ATOM 731 C CA . LYS A 1 92 ? 12.288 5.823 -10.039 1.00 76.56 92 LYS A CA 1
ATOM 732 C C . LYS A 1 92 ? 11.694 4.505 -10.524 1.00 76.56 92 LYS A C 1
ATOM 734 O O . LYS A 1 92 ? 10.484 4.429 -10.709 1.00 76.56 92 LYS A O 1
ATOM 739 N N . ASN A 1 93 ? 12.508 3.463 -10.686 1.00 76.12 93 ASN A N 1
ATOM 740 C CA . ASN A 1 93 ? 12.004 2.137 -11.051 1.00 76.12 93 ASN A CA 1
ATOM 741 C C . ASN A 1 93 ? 11.097 1.555 -9.956 1.00 76.12 93 ASN A C 1
ATOM 743 O O . ASN A 1 93 ? 10.055 0.989 -10.270 1.00 76.12 93 ASN A O 1
ATOM 747 N N . MET A 1 94 ? 11.440 1.740 -8.679 1.00 79.88 94 MET A N 1
ATOM 748 C CA . MET A 1 94 ? 10.597 1.294 -7.563 1.00 79.88 94 MET A CA 1
ATOM 749 C C . MET A 1 94 ? 9.245 2.016 -7.556 1.00 79.88 94 MET A C 1
ATOM 751 O O . MET A 1 94 ? 8.213 1.368 -7.399 1.00 79.88 94 MET A O 1
ATOM 755 N N . ILE A 1 95 ? 9.217 3.324 -7.831 1.00 80.06 95 ILE A N 1
ATOM 756 C CA . ILE A 1 95 ? 7.966 4.081 -7.992 1.00 80.06 95 ILE A CA 1
ATOM 757 C C . ILE A 1 95 ? 7.177 3.590 -9.210 1.00 80.06 95 ILE A C 1
ATOM 759 O O . ILE A 1 95 ? 5.961 3.424 -9.116 1.00 80.06 95 ILE A O 1
ATOM 763 N N . ALA A 1 96 ? 7.844 3.297 -10.331 1.00 77.00 96 ALA A N 1
ATOM 764 C CA . ALA A 1 96 ? 7.191 2.727 -11.509 1.00 77.00 96 ALA A CA 1
ATOM 765 C C . ALA A 1 96 ? 6.510 1.389 -11.182 1.00 77.00 96 ALA A C 1
ATOM 767 O O . ALA A 1 96 ? 5.388 1.131 -11.619 1.00 77.00 96 ALA A O 1
ATOM 768 N N . ASN A 1 97 ? 7.168 0.555 -10.377 1.00 77.06 97 ASN A N 1
ATOM 769 C CA . ASN A 1 97 ? 6.620 -0.716 -9.923 1.00 77.06 97 ASN A CA 1
ATOM 770 C C . ASN A 1 97 ? 5.415 -0.496 -8.993 1.00 77.06 97 ASN A C 1
ATOM 772 O O . ASN A 1 97 ? 4.352 -1.076 -9.222 1.00 77.06 97 ASN A O 1
ATOM 776 N N . ALA A 1 98 ? 5.561 0.379 -7.994 1.00 81.75 98 ALA A N 1
ATOM 777 C CA . ALA A 1 98 ? 4.564 0.623 -6.954 1.00 81.75 98 ALA A CA 1
ATOM 778 C C . ALA A 1 98 ? 3.281 1.295 -7.464 1.00 81.75 98 ALA A C 1
ATOM 780 O O . ALA A 1 98 ? 2.189 0.921 -7.046 1.00 81.75 98 ALA A O 1
ATOM 781 N N . PHE A 1 99 ? 3.401 2.263 -8.374 1.00 80.38 99 PHE A N 1
ATOM 782 C CA . PHE A 1 99 ? 2.264 2.980 -8.971 1.00 80.38 99 PHE A CA 1
ATOM 783 C C . PHE A 1 99 ? 1.841 2.408 -10.325 1.00 80.38 99 PHE A C 1
ATOM 785 O O . PHE A 1 99 ? 0.921 2.917 -10.965 1.00 80.38 99 PHE A O 1
ATOM 792 N N . GLY A 1 100 ? 2.523 1.358 -10.777 1.00 76.94 100 GLY A N 1
ATOM 793 C CA . GLY A 1 100 ? 2.297 0.762 -12.073 1.00 76.94 100 GLY A CA 1
ATOM 794 C C . GLY A 1 100 ? 1.999 -0.722 -11.998 1.00 76.94 100 GLY A C 1
ATOM 795 O O . GLY A 1 100 ? 0.833 -1.119 -12.001 1.00 76.94 100 GLY A O 1
ATOM 796 N N . PHE A 1 101 ? 3.043 -1.548 -12.027 1.00 75.75 101 PHE A N 1
ATOM 797 C CA . PHE A 1 101 ? 2.893 -2.997 -12.201 1.00 75.75 101 PHE A CA 1
ATOM 798 C C . PHE A 1 101 ? 2.010 -3.638 -11.129 1.00 75.75 101 PHE A C 1
ATOM 800 O O . PHE A 1 101 ? 1.209 -4.512 -11.449 1.00 75.75 101 PHE A O 1
ATOM 807 N N . VAL A 1 102 ? 2.097 -3.164 -9.883 1.00 80.94 102 VAL A N 1
ATOM 808 C CA . VAL A 1 102 ? 1.278 -3.673 -8.773 1.00 80.94 102 VAL A CA 1
ATOM 809 C C . VAL A 1 102 ? -0.217 -3.429 -9.012 1.00 80.94 102 VAL A C 1
ATOM 811 O O . VAL A 1 102 ? -1.025 -4.339 -8.826 1.00 80.94 102 VAL A O 1
ATOM 814 N N . PHE A 1 103 ? -0.588 -2.243 -9.499 1.00 84.88 103 PHE A N 1
ATOM 815 C CA . PHE A 1 103 ? -1.968 -1.922 -9.876 1.00 84.88 103 PHE A CA 1
ATOM 816 C C . PHE A 1 103 ? -2.429 -2.710 -11.103 1.00 84.88 103 PHE A C 1
ATOM 818 O O . PHE A 1 103 ? -3.515 -3.286 -11.079 1.00 84.88 103 PHE A O 1
ATOM 825 N N . ASP A 1 104 ? -1.588 -2.852 -12.129 1.00 80.38 104 ASP A N 1
ATOM 826 C CA . ASP A 1 104 ? -1.945 -3.645 -13.314 1.00 80.38 104 ASP A CA 1
ATOM 827 C C . ASP A 1 104 ? -2.180 -5.119 -13.000 1.00 80.38 104 ASP A C 1
ATOM 829 O O . ASP A 1 104 ? -3.046 -5.735 -13.617 1.00 80.38 104 ASP A O 1
ATOM 833 N N . ALA A 1 105 ? -1.457 -5.682 -12.032 1.00 80.69 105 ALA A N 1
ATOM 834 C CA . ALA A 1 105 ? -1.680 -7.054 -11.587 1.00 80.69 105 ALA A CA 1
ATOM 835 C C . ALA A 1 105 ? -3.067 -7.242 -10.942 1.00 80.69 105 ALA A C 1
ATOM 837 O O . ALA A 1 105 ? -3.647 -8.326 -11.007 1.00 80.69 105 ALA A O 1
ATOM 838 N N . VAL A 1 106 ? -3.637 -6.199 -10.324 1.00 85.25 106 VAL A N 1
ATOM 839 C CA . VAL A 1 106 ? -5.044 -6.215 -9.882 1.00 85.25 106 VAL A CA 1
ATOM 840 C C . VAL A 1 106 ? -5.978 -5.941 -11.058 1.00 85.25 106 VAL A C 1
ATOM 842 O O . VAL A 1 106 ? -6.946 -6.677 -11.243 1.00 85.25 106 VAL A O 1
ATOM 845 N N . LYS A 1 107 ? -5.686 -4.923 -11.879 1.00 86.12 107 LYS A N 1
ATOM 846 C CA . LYS A 1 107 ? -6.510 -4.527 -13.035 1.00 86.12 107 LYS A CA 1
ATOM 847 C C . LYS A 1 107 ? -6.729 -5.684 -14.007 1.00 86.12 107 LYS A C 1
ATOM 849 O O . LYS A 1 107 ? -7.843 -5.862 -14.493 1.00 86.12 107 LYS A O 1
ATOM 854 N N . ASN A 1 108 ? -5.697 -6.481 -14.250 1.00 84.06 108 ASN A N 1
ATOM 855 C CA . ASN A 1 108 ? -5.691 -7.531 -15.260 1.00 84.06 108 ASN A CA 1
ATOM 856 C C . ASN A 1 108 ? -5.697 -8.938 -14.648 1.00 84.06 108 ASN A C 1
ATOM 858 O O . ASN A 1 108 ? -5.198 -9.863 -15.273 1.00 84.06 108 ASN A O 1
ATOM 862 N N . THR A 1 109 ? -6.239 -9.126 -13.440 1.00 81.06 109 THR A N 1
ATOM 863 C CA . THR A 1 109 ? -6.286 -10.454 -12.800 1.00 81.06 109 THR A CA 1
ATOM 864 C C . THR A 1 109 ? -6.921 -11.528 -13.702 1.00 81.06 109 THR A C 1
ATOM 866 O O . THR A 1 109 ? -7.878 -11.249 -14.440 1.00 81.06 109 THR A O 1
ATOM 869 N N . GLY A 1 110 ? -6.374 -12.746 -13.644 1.00 76.69 110 GLY A N 1
ATOM 870 C CA . GLY A 1 110 ? -6.880 -13.909 -14.380 1.00 76.69 110 GLY A CA 1
ATOM 871 C C . GLY A 1 110 ? -8.215 -14.423 -13.836 1.00 76.69 110 GLY A C 1
ATOM 872 O O . GLY A 1 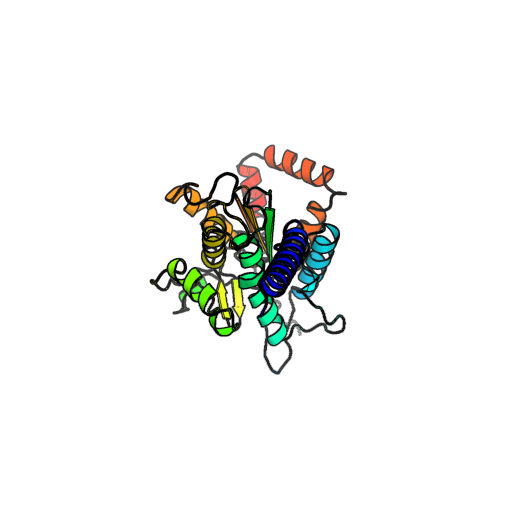110 ? -9.046 -14.882 -14.610 1.00 76.69 110 GLY A O 1
ATOM 873 N N . ASP A 1 111 ? -8.463 -14.249 -12.535 1.00 81.44 111 ASP A N 1
ATOM 874 C CA . ASP A 1 111 ? -9.729 -14.604 -11.888 1.00 81.44 111 ASP A CA 1
ATOM 875 C C . ASP A 1 111 ? -10.249 -13.422 -11.035 1.00 81.44 111 ASP A C 1
ATOM 877 O O . ASP A 1 111 ? -9.683 -13.066 -9.990 1.00 81.44 111 ASP A O 1
ATOM 881 N N . PRO A 1 112 ? -11.343 -12.774 -11.476 1.00 84.19 112 PRO A N 1
ATOM 882 C CA . PRO A 1 112 ? -11.974 -11.652 -10.786 1.00 84.19 112 PRO A CA 1
ATOM 883 C C . PRO A 1 112 ? -12.455 -11.957 -9.371 1.00 84.19 112 PRO A C 1
ATOM 885 O O . PRO A 1 112 ? -12.594 -11.016 -8.592 1.00 84.19 112 PRO A O 1
ATOM 888 N N . THR A 1 113 ? -12.664 -13.222 -9.012 1.00 84.31 113 THR A N 1
ATOM 889 C CA . THR A 1 113 ? -13.279 -13.638 -7.743 1.00 84.31 113 THR A CA 1
ATOM 890 C C . THR A 1 113 ? -12.278 -14.066 -6.671 1.00 84.31 113 THR A C 1
ATOM 892 O O . THR A 1 113 ? -12.654 -14.130 -5.496 1.00 84.31 113 THR A O 1
ATOM 895 N N . LEU A 1 114 ? -11.014 -14.312 -7.046 1.00 82.56 114 LEU A N 1
ATOM 896 C CA . LEU A 1 114 ? -9.961 -14.704 -6.104 1.00 82.56 114 LEU A CA 1
ATOM 897 C C . LEU A 1 114 ? -9.798 -13.696 -4.965 1.00 82.56 114 LEU A C 1
ATOM 899 O O . LEU A 1 114 ? -9.893 -12.487 -5.176 1.00 82.56 114 LEU A O 1
ATOM 903 N N . ASP A 1 115 ? -9.492 -14.212 -3.780 1.00 85.50 115 ASP A N 1
ATOM 904 C CA . ASP A 1 115 ? -9.064 -13.404 -2.642 1.00 85.50 115 ASP A CA 1
ATOM 905 C C . ASP A 1 115 ? -7.613 -12.954 -2.858 1.00 85.50 115 ASP A C 1
ATOM 907 O O . ASP A 1 115 ? -6.701 -13.774 -3.000 1.00 85.50 115 ASP A O 1
ATOM 911 N N . GLU A 1 116 ? -7.410 -11.645 -2.984 1.00 84.62 116 GLU A N 1
ATOM 912 C CA . GLU A 1 116 ? -6.161 -11.079 -3.477 1.00 84.62 116 GLU A CA 1
ATOM 913 C C . GLU A 1 116 ? -5.718 -9.855 -2.673 1.00 84.62 116 GLU A C 1
ATOM 915 O O . GLU A 1 116 ? -6.375 -8.813 -2.677 1.00 84.62 116 GLU A O 1
ATOM 920 N N . LEU A 1 117 ? -4.537 -9.951 -2.054 1.00 87.50 117 LEU A N 1
ATOM 921 C CA . LEU A 1 117 ? -3.917 -8.868 -1.290 1.00 87.50 117 LEU A CA 1
ATOM 922 C C . LEU A 1 117 ? -2.927 -8.056 -2.135 1.00 87.50 117 LEU A C 1
ATOM 924 O O . LEU A 1 117 ? -1.971 -8.600 -2.686 1.00 87.50 117 LEU A O 1
ATOM 928 N N . MET A 1 118 ? -3.119 -6.739 -2.161 1.00 90.31 118 MET A N 1
ATOM 929 C CA . MET A 1 118 ? -2.153 -5.717 -2.552 1.00 90.31 118 MET A CA 1
ATOM 930 C C . MET A 1 118 ? -1.494 -5.132 -1.305 1.00 90.31 118 MET A C 1
ATOM 932 O O . MET A 1 118 ? -2.117 -4.385 -0.556 1.00 90.31 118 MET A O 1
ATOM 936 N N . PHE A 1 119 ? -0.226 -5.478 -1.097 1.00 90.62 119 PHE A N 1
ATOM 937 C CA . PHE A 1 119 ? 0.597 -4.973 -0.007 1.00 90.62 119 PHE A CA 1
ATOM 938 C C . PHE A 1 119 ? 1.375 -3.748 -0.482 1.00 90.62 119 PHE A C 1
ATOM 940 O O . PHE A 1 119 ? 2.218 -3.855 -1.370 1.00 90.62 119 PHE A O 1
ATOM 947 N N . TRP A 1 120 ? 1.095 -2.585 0.093 1.00 93.06 120 TRP A N 1
ATOM 948 C CA . TRP A 1 120 ? 1.705 -1.318 -0.286 1.00 93.06 120 TRP A CA 1
ATOM 949 C C . TRP A 1 120 ? 2.407 -0.701 0.921 1.00 93.06 120 TRP A C 1
ATOM 951 O O . TRP A 1 120 ? 1.767 -0.177 1.830 1.00 93.06 120 TRP A O 1
ATOM 961 N N . TYR A 1 121 ? 3.731 -0.795 0.943 1.00 93.50 121 TYR A N 1
ATOM 962 C CA . TYR A 1 121 ? 4.574 -0.346 2.039 1.00 93.50 121 TYR A CA 1
ATOM 963 C C . TYR A 1 121 ? 5.422 0.858 1.640 1.00 93.50 121 TYR A C 1
ATOM 965 O O . TYR A 1 121 ? 6.055 0.871 0.579 1.00 93.50 121 TYR A O 1
ATOM 973 N N . TYR A 1 122 ? 5.489 1.832 2.541 1.00 93.75 122 TYR A N 1
ATOM 974 C CA . TYR A 1 122 ? 6.349 2.999 2.427 1.00 93.75 122 TYR A CA 1
ATOM 975 C C . TYR A 1 122 ? 7.116 3.221 3.728 1.00 93.75 122 TYR A C 1
ATOM 977 O O . TYR A 1 122 ? 6.518 3.179 4.801 1.00 93.75 122 TYR A O 1
ATOM 985 N N . ALA A 1 123 ? 8.407 3.527 3.614 1.00 90.94 123 ALA A N 1
ATOM 986 C CA . ALA A 1 123 ? 9.222 4.035 4.710 1.00 90.94 123 ALA A CA 1
ATOM 987 C C . ALA A 1 123 ? 9.970 5.282 4.264 1.00 90.94 123 ALA A C 1
ATOM 989 O O . ALA A 1 123 ? 10.634 5.266 3.228 1.00 90.94 123 ALA A O 1
ATOM 990 N N . GLY A 1 124 ? 9.873 6.359 5.034 1.00 88.56 124 GLY A N 1
ATOM 991 C CA . GLY A 1 124 ? 10.548 7.608 4.707 1.00 88.56 124 GLY A CA 1
ATOM 992 C C . GLY A 1 124 ? 9.852 8.826 5.283 1.00 88.56 124 GLY A C 1
ATOM 993 O O . GLY A 1 124 ? 9.085 8.758 6.243 1.00 88.56 124 GLY A O 1
ATOM 994 N N . HIS A 1 125 ? 10.109 9.986 4.690 1.00 85.31 125 HIS A N 1
ATOM 995 C CA . HIS A 1 125 ? 9.531 11.230 5.181 1.00 85.31 125 HIS A CA 1
ATOM 996 C C . HIS A 1 125 ? 8.061 11.395 4.802 1.00 85.31 125 HIS A C 1
ATOM 998 O O . HIS A 1 125 ? 7.670 11.178 3.654 1.00 85.31 125 HIS A O 1
ATOM 1004 N N . GLY A 1 126 ? 7.270 11.848 5.771 1.00 85.44 126 GLY A N 1
ATOM 1005 C CA . GLY A 1 126 ? 5.971 12.462 5.531 1.00 85.44 126 GLY A CA 1
ATOM 1006 C C . GLY A 1 126 ? 6.096 13.980 5.610 1.00 85.44 126 GLY A C 1
ATOM 1007 O O . GLY A 1 126 ? 6.886 14.507 6.397 1.00 85.44 126 GLY A O 1
ATOM 1008 N N . LEU A 1 127 ? 5.334 14.682 4.780 1.00 82.81 127 LEU A N 1
ATOM 1009 C CA . LEU A 1 127 ? 5.292 16.138 4.760 1.00 82.81 127 LEU A CA 1
ATOM 1010 C C . LEU A 1 127 ? 4.624 16.661 6.035 1.00 82.81 127 LEU A C 1
ATOM 1012 O O . LEU A 1 127 ? 3.497 16.286 6.338 1.00 82.81 127 LEU A O 1
ATOM 1016 N N . ASP A 1 128 ? 5.268 17.545 6.790 1.00 81.69 128 ASP A N 1
ATOM 1017 C CA . ASP A 1 128 ? 4.609 18.167 7.938 1.00 81.69 128 ASP A CA 1
ATOM 1018 C C . ASP A 1 128 ? 3.606 19.248 7.505 1.00 81.69 128 ASP A C 1
ATOM 1020 O O . ASP A 1 128 ? 3.710 19.864 6.440 1.00 81.69 128 ASP A O 1
ATOM 1024 N N . LYS A 1 129 ? 2.634 19.519 8.379 1.00 82.38 129 LYS A N 1
ATOM 1025 C CA . LYS A 1 129 ? 1.546 20.470 8.111 1.00 82.38 129 LYS A CA 1
ATOM 1026 C C . LYS A 1 129 ? 2.031 21.911 7.913 1.00 82.38 129 LYS A C 1
ATOM 1028 O O . LYS A 1 129 ? 1.390 22.664 7.183 1.00 82.38 129 LYS A O 1
ATOM 1033 N N . GLN A 1 130 ? 3.131 22.321 8.552 1.00 82.25 130 GLN A N 1
ATOM 1034 C CA . GLN A 1 130 ? 3.638 23.695 8.438 1.00 82.25 130 GLN A CA 1
ATOM 1035 C C . GLN A 1 130 ? 4.321 23.918 7.090 1.00 82.25 130 GLN A C 1
ATOM 1037 O O . GLN A 1 130 ? 4.078 24.935 6.440 1.00 82.25 130 GLN A O 1
ATOM 1042 N N . ASN A 1 131 ? 5.129 22.956 6.650 1.00 77.12 131 ASN A N 1
ATOM 1043 C CA . ASN A 1 131 ? 5.728 22.970 5.327 1.00 77.12 131 ASN A CA 1
ATOM 1044 C C . ASN A 1 131 ? 4.648 22.836 4.252 1.00 77.12 131 ASN A C 1
ATOM 1046 O O . ASN A 1 131 ? 4.674 23.613 3.304 1.00 77.12 131 ASN A O 1
ATOM 1050 N N . ALA A 1 132 ? 3.639 21.975 4.432 1.00 79.75 132 ALA A N 1
ATOM 1051 C CA . ALA A 1 132 ? 2.509 21.854 3.504 1.00 79.75 132 ALA A CA 1
ATOM 1052 C C . ALA A 1 132 ? 1.813 23.197 3.213 1.00 79.75 132 ALA A C 1
ATOM 1054 O O . ALA A 1 132 ? 1.572 23.533 2.055 1.00 79.75 132 ALA A O 1
ATOM 1055 N N . GLN A 1 133 ? 1.571 24.023 4.236 1.00 78.69 133 GLN A N 1
ATOM 1056 C CA . GLN A 1 133 ? 0.941 25.343 4.072 1.00 78.69 133 GLN A CA 1
ATOM 1057 C C . GLN A 1 133 ? 1.736 26.311 3.181 1.00 78.69 133 GLN A C 1
ATOM 1059 O O . GLN A 1 133 ? 1.156 27.236 2.609 1.00 78.69 133 GLN A O 1
ATOM 1064 N N . GLN A 1 134 ? 3.051 26.121 3.072 1.00 74.25 134 GLN A N 1
ATOM 1065 C CA . GLN A 1 134 ? 3.940 26.972 2.279 1.00 74.25 134 GLN A CA 1
ATOM 1066 C C . GLN A 1 134 ? 4.038 26.518 0.818 1.00 74.25 134 GLN A C 1
ATOM 1068 O O . GLN A 1 134 ? 4.557 27.253 -0.025 1.00 74.25 134 GLN A O 1
ATOM 1073 N N . LEU A 1 135 ? 3.545 25.320 0.499 1.00 70.00 135 LEU A N 1
ATOM 1074 C CA . LEU A 1 135 ? 3.647 24.732 -0.827 1.00 70.00 135 LEU A CA 1
ATOM 1075 C C . LEU A 1 135 ? 2.451 25.133 -1.695 1.00 70.00 135 LEU A C 1
ATOM 1077 O O . LEU A 1 135 ? 1.295 25.135 -1.275 1.00 70.00 135 LEU A O 1
ATOM 1081 N N . SER A 1 136 ? 2.741 25.483 -2.946 1.00 62.03 136 SER A N 1
ATOM 1082 C CA . SER A 1 136 ? 1.748 25.923 -3.931 1.00 62.03 136 SER A CA 1
ATOM 1083 C C . SER A 1 136 ? 1.277 24.813 -4.879 1.00 62.03 136 SER A C 1
ATOM 1085 O O . SER A 1 136 ? 0.498 25.093 -5.789 1.00 62.03 136 SER A O 1
ATOM 1087 N N . TYR A 1 137 ? 1.750 23.574 -4.700 1.00 62.31 137 TYR A N 1
ATOM 1088 C CA . TYR A 1 137 ? 1.533 22.455 -5.625 1.00 62.31 137 TYR A CA 1
ATOM 1089 C C . TYR A 1 137 ? 0.620 21.348 -5.073 1.00 62.31 137 TYR A C 1
ATOM 1091 O O . TYR A 1 137 ? 0.200 21.364 -3.918 1.00 62.31 137 TYR A O 1
ATOM 1099 N N . CYS A 1 138 ? 0.297 20.407 -5.966 1.00 60.44 138 CYS A N 1
ATOM 1100 C CA . CYS A 1 138 ? -0.674 19.334 -5.780 1.00 60.44 138 CYS A CA 1
ATOM 1101 C C . CYS A 1 138 ? -0.164 18.205 -4.863 1.00 60.44 138 CYS A C 1
ATOM 1103 O O . CYS A 1 138 ? 1.013 17.854 -4.913 1.00 60.44 138 CYS A O 1
ATOM 1105 N N . ALA A 1 139 ? -1.073 17.596 -4.098 1.00 58.00 139 ALA A N 1
ATOM 1106 C CA . ALA A 1 139 ? -0.844 16.427 -3.240 1.00 58.00 139 ALA A CA 1
ATOM 1107 C C . ALA A 1 139 ? -0.742 15.079 -3.991 1.00 58.00 139 ALA A C 1
ATOM 1109 O O . ALA A 1 139 ? -0.636 14.024 -3.366 1.00 58.00 139 ALA A O 1
ATOM 1110 N N . SER A 1 140 ? -0.807 15.100 -5.325 1.00 63.53 140 SER A N 1
ATOM 1111 C CA . SER A 1 140 ? -0.691 13.908 -6.170 1.00 63.53 140 SER A CA 1
ATOM 1112 C C . SER A 1 140 ? 0.664 13.856 -6.884 1.00 63.53 140 SER A C 1
ATOM 1114 O O . SER A 1 140 ? 1.122 14.885 -7.396 1.00 63.53 140 SER A O 1
ATOM 1116 N N . PRO A 1 141 ? 1.295 12.671 -6.986 1.00 59.75 141 PRO A N 1
ATOM 1117 C CA . PRO A 1 141 ? 2.623 12.558 -7.567 1.00 59.75 141 PRO A CA 1
ATOM 1118 C C . PRO A 1 141 ? 2.594 12.790 -9.081 1.00 59.75 141 PRO A C 1
ATOM 1120 O O . PRO A 1 141 ? 1.677 12.362 -9.785 1.00 59.75 141 PRO A O 1
ATOM 1123 N N . VAL A 1 142 ? 3.636 13.433 -9.614 1.00 61.94 142 VAL A N 1
ATOM 1124 C CA . VAL A 1 142 ? 3.800 13.675 -11.056 1.00 61.94 142 VAL A CA 1
ATOM 1125 C C . VAL A 1 142 ? 4.375 12.423 -11.718 1.00 61.94 142 VAL A C 1
ATOM 1127 O O . VAL A 1 142 ? 5.551 12.349 -12.082 1.00 61.94 142 VAL A O 1
ATOM 1130 N N . LEU A 1 143 ? 3.515 11.421 -11.879 1.00 63.47 143 LEU A N 1
ATOM 1131 C CA . LEU A 1 143 ? 3.850 10.100 -12.416 1.00 63.47 143 LEU A CA 1
ATOM 1132 C C . LEU A 1 143 ? 4.402 10.126 -13.858 1.00 63.47 143 LEU A C 1
ATOM 1134 O O . LEU A 1 143 ? 5.140 9.221 -14.250 1.00 63.47 143 LEU A O 1
ATOM 1138 N N . GLU A 1 144 ? 4.153 11.194 -14.627 1.00 58.78 144 GLU A N 1
ATOM 1139 C CA . GLU A 1 144 ? 4.765 11.421 -15.950 1.00 58.78 144 GLU A CA 1
ATOM 1140 C C . GLU A 1 144 ? 6.306 11.421 -15.901 1.00 58.78 144 GLU A C 1
ATOM 1142 O O . GLU A 1 144 ? 6.969 11.001 -16.854 1.00 58.78 144 GLU A O 1
ATOM 1147 N N . ARG A 1 145 ? 6.898 11.830 -14.768 1.00 55.66 145 ARG A N 1
ATOM 1148 C CA . ARG A 1 145 ? 8.359 11.864 -14.561 1.00 55.66 145 ARG A CA 1
ATOM 1149 C C . ARG A 1 145 ? 8.985 10.472 -14.447 1.00 55.66 145 ARG A C 1
ATOM 1151 O O . ARG A 1 145 ? 10.206 10.345 -14.537 1.00 55.66 145 ARG A O 1
ATOM 1158 N N . VAL A 1 146 ? 8.157 9.439 -14.293 1.00 53.97 146 VAL A N 1
ATOM 1159 C CA . VAL A 1 146 ? 8.559 8.042 -14.069 1.00 53.97 146 VAL A CA 1
ATOM 1160 C C . VAL A 1 146 ? 8.409 7.186 -15.338 1.00 53.97 146 VAL A C 1
ATOM 1162 O O . VAL A 1 146 ? 8.678 5.992 -15.318 1.00 53.97 146 VAL A O 1
ATOM 1165 N N . LYS A 1 147 ? 8.038 7.781 -16.485 1.00 58.44 147 LYS A N 1
ATOM 1166 C CA . LYS A 1 147 ? 7.782 7.057 -17.751 1.00 58.44 147 LYS A CA 1
ATOM 1167 C C . LYS A 1 147 ? 6.791 5.889 -17.599 1.00 58.44 147 LYS A C 1
ATOM 1169 O O . LYS A 1 147 ? 6.925 4.872 -18.278 1.00 58.44 147 LYS A O 1
ATOM 1174 N N . LEU A 1 148 ? 5.786 6.034 -16.736 1.00 58.19 148 LEU A N 1
ATOM 1175 C CA . LEU A 1 148 ? 4.636 5.128 -16.742 1.00 58.19 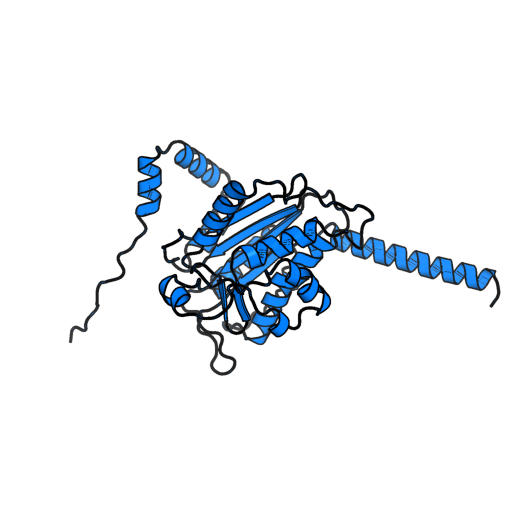148 LEU A CA 1
ATOM 1176 C C . LEU A 1 148 ? 3.935 5.206 -18.112 1.00 58.19 148 LEU A C 1
ATOM 1178 O O . LEU A 1 148 ? 4.026 6.233 -18.794 1.00 58.19 148 LEU A O 1
ATOM 1182 N N . SER A 1 149 ? 3.283 4.123 -18.553 1.00 52.56 149 SER A N 1
ATOM 1183 C CA . SER A 1 149 ? 2.559 4.131 -19.832 1.00 52.56 149 SER A CA 1
ATOM 1184 C C . SER A 1 149 ? 1.585 5.314 -19.861 1.00 52.56 149 SER A C 1
ATOM 1186 O O . SER A 1 149 ? 0.872 5.571 -18.888 1.00 52.56 149 SER A O 1
ATOM 1188 N N . LYS A 1 150 ? 1.587 6.075 -20.968 1.00 57.38 150 LYS A N 1
ATOM 1189 C CA . LYS A 1 150 ? 0.741 7.274 -21.110 1.00 57.38 150 LYS A CA 1
ATOM 1190 C C . LYS A 1 150 ? -0.729 6.951 -20.856 1.00 57.38 150 LYS A C 1
ATOM 1192 O O . LYS A 1 150 ? -1.416 7.753 -20.234 1.00 57.38 150 LYS A O 1
ATOM 1197 N N . ASP A 1 151 ? -1.161 5.772 -21.288 1.00 55.84 151 ASP A N 1
ATOM 1198 C CA . ASP A 1 151 ? -2.535 5.304 -21.150 1.00 55.84 151 ASP A CA 1
ATOM 1199 C C . ASP A 1 151 ? -2.918 5.145 -19.674 1.00 55.84 151 ASP A C 1
ATOM 1201 O O . ASP A 1 151 ? -3.928 5.697 -19.256 1.00 55.84 151 ASP A O 1
ATOM 1205 N N . ARG A 1 152 ? -2.054 4.544 -18.840 1.00 54.75 152 ARG A N 1
ATOM 1206 C CA . ARG A 1 152 ? -2.337 4.378 -17.405 1.00 54.75 152 ARG A CA 1
ATOM 1207 C C . ARG A 1 152 ? -2.396 5.715 -16.669 1.00 54.75 152 ARG A C 1
ATOM 1209 O O . ARG A 1 152 ? -3.228 5.901 -15.790 1.00 54.75 152 ARG A O 1
ATOM 1216 N N . PHE A 1 153 ? -1.527 6.667 -17.012 1.00 56.06 153 PHE A N 1
ATOM 1217 C CA . PHE A 1 153 ? -1.618 8.001 -16.416 1.00 56.06 153 PHE A CA 1
ATOM 1218 C C . PHE A 1 153 ? -2.933 8.691 -16.794 1.00 56.06 153 PHE A C 1
ATOM 1220 O O . PHE A 1 153 ? -3.573 9.269 -15.925 1.00 56.06 153 PHE A O 1
ATOM 1227 N N . GLN A 1 154 ? -3.359 8.604 -18.057 1.00 58.97 154 GLN A N 1
ATOM 1228 C CA . GLN A 1 154 ? -4.638 9.167 -18.504 1.00 58.97 154 GLN A CA 1
ATOM 1229 C C . GLN A 1 154 ? -5.839 8.482 -17.834 1.00 58.97 154 GLN A C 1
ATOM 1231 O O . GLN A 1 154 ? -6.788 9.166 -17.468 1.00 58.97 154 GLN A O 1
ATOM 1236 N N . GLU A 1 155 ? -5.773 7.169 -17.605 1.00 54.81 155 GLU A N 1
ATOM 1237 C CA . GLU A 1 155 ? -6.777 6.403 -16.852 1.00 54.81 155 GLU A CA 1
ATOM 1238 C C . GLU A 1 155 ? -6.769 6.717 -15.346 1.00 54.81 155 GLU A C 1
ATOM 1240 O O . GLU A 1 155 ? -7.804 6.735 -14.702 1.00 54.81 155 GLU A O 1
ATOM 1245 N N . ALA A 1 156 ? -5.624 7.005 -14.731 1.00 46.50 156 ALA A N 1
ATOM 1246 C CA . ALA A 1 156 ? -5.610 7.444 -13.334 1.00 46.50 156 ALA A CA 1
ATOM 1247 C C . ALA A 1 156 ? -6.051 8.915 -13.199 1.00 46.50 156 ALA A C 1
ATOM 1249 O O . ALA A 1 156 ? -6.551 9.331 -12.150 1.00 46.50 156 ALA A O 1
ATOM 1250 N N . ARG A 1 157 ? -5.874 9.713 -14.261 1.00 56.06 157 ARG A N 1
ATOM 1251 C CA . ARG A 1 157 ? -6.069 11.167 -14.266 1.00 56.06 157 ARG A CA 1
ATOM 1252 C C . ARG A 1 157 ? -7.496 11.584 -13.942 1.00 56.06 157 ARG A C 1
ATOM 1254 O O . ARG A 1 157 ? -7.652 12.545 -13.206 1.00 56.06 157 ARG A O 1
ATOM 1261 N N . HIS A 1 158 ? -8.532 10.892 -14.421 1.00 52.16 158 HIS A N 1
ATOM 1262 C CA . HIS A 1 158 ? -9.913 11.287 -14.092 1.00 52.16 158 HIS A CA 1
ATOM 1263 C C . HIS A 1 158 ? -10.257 11.081 -12.618 1.00 52.16 158 HIS A C 1
ATOM 1265 O O . HIS A 1 158 ? -11.182 11.711 -12.108 1.00 52.16 158 HIS A O 1
ATOM 1271 N N . PHE A 1 159 ? -9.502 10.239 -11.909 1.00 43.12 159 PHE A N 1
ATOM 1272 C CA . PHE A 1 159 ? -9.614 10.159 -10.464 1.00 43.12 159 PHE A CA 1
ATOM 1273 C C . PHE A 1 159 ? -8.702 11.161 -9.756 1.00 43.12 159 PHE A C 1
ATOM 1275 O O . PHE A 1 159 ? -9.089 11.687 -8.716 1.00 43.12 159 PHE A O 1
ATOM 1282 N N . LEU A 1 160 ? -7.524 11.485 -10.281 1.00 52.34 160 LEU A N 1
ATOM 1283 C CA . LEU A 1 160 ? -6.689 12.575 -9.769 1.00 52.34 160 LEU A CA 1
ATOM 1284 C C . LEU A 1 160 ? -7.346 13.919 -10.138 1.00 52.34 160 LEU A C 1
ATOM 1286 O O . LEU A 1 160 ? -7.056 14.488 -11.178 1.00 52.34 160 LEU A O 1
ATOM 1290 N N . SER A 1 161 ? -8.294 14.366 -9.307 1.00 49.81 161 SER A N 1
ATOM 1291 C CA . SER A 1 161 ? -9.203 15.496 -9.557 1.00 49.81 161 SER A CA 1
ATOM 1292 C C . SER A 1 161 ? -8.577 16.660 -10.334 1.00 49.81 161 SER A C 1
ATOM 1294 O O . SER A 1 161 ? -7.485 17.107 -9.993 1.00 49.81 161 SER A O 1
ATOM 1296 N N . ASP A 1 162 ? -9.334 17.225 -11.280 1.00 47.91 162 ASP A N 1
ATOM 1297 C CA . ASP A 1 162 ? -8.952 18.421 -12.051 1.00 47.91 162 ASP A CA 1
ATOM 1298 C C . ASP A 1 162 ? -8.730 19.677 -11.181 1.00 47.91 162 ASP A C 1
ATOM 1300 O O . ASP A 1 162 ? -8.168 20.671 -11.646 1.00 47.91 162 ASP A O 1
ATOM 1304 N N . GLU A 1 163 ? -9.129 19.640 -9.905 1.00 53.44 163 GLU A N 1
ATOM 1305 C CA . GLU A 1 163 ? -8.782 20.667 -8.929 1.00 53.44 163 GLU A CA 1
ATOM 1306 C C . GLU A 1 163 ? -7.462 20.318 -8.223 1.00 53.44 163 GLU A C 1
ATOM 1308 O O . GLU A 1 163 ? -7.373 19.267 -7.574 1.00 53.44 163 GLU A O 1
ATOM 1313 N N . PRO A 1 164 ? -6.429 21.182 -8.310 1.00 55.78 164 PRO A N 1
ATOM 1314 C CA . PRO A 1 164 ? -5.168 20.966 -7.618 1.00 55.78 164 PRO A CA 1
ATOM 1315 C C . PRO A 1 164 ? -5.419 20.986 -6.111 1.00 55.78 164 PRO A C 1
ATOM 1317 O O . PRO A 1 164 ? -5.587 22.043 -5.497 1.00 55.78 164 PRO A O 1
ATOM 1320 N N . ARG A 1 165 ? -5.445 19.801 -5.503 1.00 63.94 165 ARG A N 1
ATOM 1321 C CA . ARG A 1 165 ? -5.555 19.672 -4.054 1.00 63.94 165 ARG A CA 1
ATOM 1322 C C . ARG A 1 165 ? -4.264 20.156 -3.437 1.00 63.94 165 ARG A C 1
ATOM 1324 O O . ARG A 1 165 ? -3.203 19.596 -3.708 1.00 63.94 165 ARG A O 1
ATOM 1331 N N . LYS A 1 166 ? -4.355 21.189 -2.609 1.00 69.94 166 LYS A N 1
ATOM 1332 C CA . LYS A 1 166 ? -3.215 21.617 -1.806 1.00 69.94 166 LYS A CA 1
ATOM 1333 C C . LYS A 1 166 ? -2.822 20.488 -0.864 1.00 69.94 166 LYS A C 1
ATOM 1335 O O . LYS A 1 166 ? -3.692 19.863 -0.260 1.00 69.94 166 LYS A O 1
ATOM 1340 N N . VAL A 1 167 ? -1.519 20.275 -0.739 1.00 73.31 167 VAL A N 1
ATOM 1341 C CA . VAL A 1 167 ? -0.968 19.457 0.338 1.00 73.31 167 VAL A CA 1
ATOM 1342 C C . VAL A 1 167 ? -1.434 20.001 1.693 1.00 73.31 167 VAL A C 1
ATOM 1344 O O . VAL A 1 167 ? -1.489 21.216 1.908 1.00 73.31 167 VAL A O 1
ATOM 1347 N N . LYS A 1 168 ? -1.803 19.101 2.599 1.00 79.06 168 LYS A N 1
ATOM 1348 C CA . LYS A 1 168 ? -2.310 19.393 3.948 1.00 79.06 168 LYS A CA 1
ATOM 1349 C C . LYS A 1 168 ? -1.367 18.915 5.056 1.00 79.06 168 LYS A C 1
ATOM 1351 O O . LYS A 1 168 ? -1.567 19.300 6.208 1.00 79.06 168 LYS A O 1
ATOM 1356 N N . GLY A 1 169 ? -0.331 18.151 4.708 1.00 80.75 169 GLY A N 1
ATOM 1357 C CA . GLY A 1 169 ? 0.571 17.456 5.620 1.00 80.75 169 GLY A CA 1
ATOM 1358 C C . GLY A 1 169 ? 0.110 16.014 5.845 1.00 80.75 169 GLY A C 1
ATOM 1359 O O . GLY A 1 169 ? -1.087 15.740 5.881 1.00 80.75 169 GLY A O 1
ATOM 1360 N N . GLY A 1 170 ? 1.061 15.095 6.001 1.00 86.00 170 GLY A N 1
ATOM 1361 C CA . GLY A 1 170 ? 0.855 13.646 6.018 1.00 86.00 170 GLY A CA 1
ATOM 1362 C C . GLY A 1 170 ? 1.142 12.962 4.684 1.00 86.00 170 GLY A C 1
ATOM 1363 O O . GLY A 1 170 ? 1.201 11.737 4.636 1.00 86.00 170 GLY A O 1
ATOM 1364 N N . GLU A 1 171 ? 1.350 13.717 3.603 1.00 90.00 171 GLU A N 1
ATOM 1365 C CA . GLU A 1 171 ? 1.674 13.141 2.301 1.00 90.00 171 GLU A CA 1
ATOM 1366 C C . GLU A 1 171 ? 3.074 12.523 2.275 1.00 90.00 171 GLU A C 1
ATOM 1368 O O . GLU A 1 171 ? 4.035 13.071 2.821 1.00 90.00 171 GLU A O 1
ATOM 1373 N N . LEU A 1 172 ? 3.196 11.401 1.572 1.00 91.06 172 LEU A N 1
ATOM 1374 C CA . LEU A 1 172 ? 4.450 10.678 1.394 1.00 91.06 172 LEU A CA 1
ATOM 1375 C C . LEU A 1 172 ? 5.359 11.461 0.445 1.00 91.06 172 LEU A C 1
ATOM 1377 O O . LEU A 1 172 ? 4.926 11.840 -0.647 1.00 91.06 172 LEU A O 1
ATOM 1381 N N . CYS A 1 173 ? 6.608 11.702 0.837 1.00 86.19 173 CYS A N 1
ATOM 1382 C CA . CYS A 1 173 ? 7.596 12.362 -0.011 1.00 86.19 173 CYS A CA 1
ATOM 1383 C C . CYS A 1 173 ? 8.156 11.378 -1.046 1.00 86.19 173 CYS A C 1
ATOM 1385 O O . CYS A 1 173 ? 8.740 10.366 -0.692 1.00 86.19 173 CYS A O 1
ATOM 1387 N N . LEU A 1 174 ? 8.029 11.688 -2.334 1.00 84.00 174 LEU A N 1
ATOM 1388 C CA . LEU A 1 174 ? 8.611 10.910 -3.435 1.00 84.00 174 LEU A CA 1
ATOM 1389 C C . LEU A 1 174 ? 9.706 11.709 -4.167 1.00 84.00 174 LEU A C 1
ATOM 1391 O O . LEU A 1 174 ? 9.935 11.526 -5.364 1.00 84.00 174 LEU A O 1
ATOM 1395 N N . HIS A 1 175 ? 10.374 12.623 -3.457 1.00 79.94 175 HIS A N 1
ATOM 1396 C CA . HIS A 1 175 ? 11.433 13.499 -3.972 1.00 79.94 175 HIS A CA 1
ATOM 1397 C C . HIS A 1 175 ? 11.025 14.295 -5.225 1.00 79.94 175 HIS A C 1
ATOM 1399 O O . HIS A 1 175 ? 10.074 15.078 -5.198 1.00 79.94 175 HIS A O 1
ATOM 1405 N N . ASP A 1 176 ? 11.748 14.124 -6.338 1.00 72.25 176 ASP A N 1
ATOM 1406 C CA . ASP A 1 176 ? 11.538 14.863 -7.583 1.00 72.25 176 ASP A CA 1
ATOM 1407 C C . ASP A 1 176 ? 10.216 14.508 -8.276 1.00 72.25 176 ASP A C 1
ATOM 1409 O O . ASP A 1 176 ? 9.819 15.187 -9.226 1.00 72.25 176 ASP A O 1
ATOM 1413 N N . ILE A 1 177 ? 9.511 13.481 -7.804 1.00 75.50 177 ILE A N 1
ATOM 1414 C CA . ILE A 1 177 ? 8.197 13.081 -8.311 1.00 75.50 177 ILE A CA 1
ATOM 1415 C C . ILE A 1 177 ? 7.068 13.810 -7.573 1.00 75.50 177 ILE A C 1
ATOM 1417 O O . ILE A 1 177 ? 5.982 13.965 -8.133 1.00 75.50 177 ILE A O 1
ATOM 1421 N N . GLY A 1 178 ? 7.333 14.360 -6.387 1.00 78.62 178 GLY A N 1
ATOM 1422 C CA . GLY A 1 178 ? 6.375 15.139 -5.605 1.00 78.62 178 GLY A CA 1
ATOM 1423 C C . GLY A 1 178 ? 5.873 14.379 -4.386 1.00 78.62 178 GLY A C 1
ATOM 1424 O O . GLY A 1 178 ? 6.636 13.659 -3.750 1.00 78.62 178 GLY A O 1
ATOM 1425 N N . PHE A 1 179 ? 4.599 14.567 -4.051 1.00 83.19 179 PHE A N 1
ATOM 1426 C CA . PHE A 1 179 ? 3.990 14.037 -2.834 1.00 83.19 179 PHE A CA 1
ATOM 1427 C C . PHE A 1 179 ? 2.801 13.145 -3.169 1.00 83.19 179 PHE A C 1
ATOM 1429 O O . PHE A 1 179 ? 2.171 13.333 -4.209 1.00 83.19 179 PHE A O 1
ATOM 1436 N N . CYS A 1 180 ? 2.512 12.177 -2.303 1.00 86.88 180 CYS A N 1
ATOM 1437 C CA . CYS A 1 180 ? 1.371 11.282 -2.448 1.00 86.88 180 CYS A CA 1
ATOM 1438 C C . CYS A 1 180 ? 0.494 11.318 -1.198 1.00 86.88 180 CYS A C 1
ATOM 1440 O O . CYS A 1 180 ? 0.940 10.945 -0.114 1.00 86.88 180 CYS A O 1
ATOM 1442 N N . ASP A 1 181 ? -0.758 11.732 -1.359 1.00 88.25 181 ASP A N 1
ATOM 1443 C CA . ASP A 1 181 ? -1.802 11.586 -0.347 1.00 88.25 181 ASP A CA 1
ATOM 1444 C C . ASP A 1 181 ? -2.480 10.204 -0.413 1.00 88.25 181 ASP A C 1
ATOM 1446 O O . ASP A 1 181 ? -2.190 9.371 -1.279 1.00 88.25 181 ASP A O 1
ATOM 1450 N N . PHE A 1 182 ? -3.427 9.973 0.499 1.00 89.81 182 PHE A N 1
ATOM 1451 C CA . PHE A 1 182 ? -4.256 8.767 0.541 1.00 89.81 182 PHE A CA 1
ATOM 1452 C C . PHE A 1 182 ? -4.970 8.487 -0.789 1.00 89.81 182 PHE A C 1
ATOM 1454 O O . PHE A 1 182 ? -5.051 7.348 -1.257 1.00 89.81 182 PHE A O 1
ATOM 1461 N N . ASN A 1 183 ? -5.449 9.542 -1.446 1.00 85.56 183 ASN A N 1
ATOM 1462 C CA . ASN A 1 183 ? -6.170 9.432 -2.705 1.00 85.56 183 ASN A CA 1
ATOM 1463 C C . ASN A 1 183 ? -5.271 9.027 -3.874 1.00 85.56 183 ASN A C 1
ATOM 1465 O O . ASN A 1 183 ? -5.750 8.339 -4.775 1.00 85.56 183 ASN A O 1
ATOM 1469 N N . GLY A 1 184 ? -3.987 9.385 -3.841 1.00 82.25 184 GLY A N 1
ATOM 1470 C CA . GLY A 1 184 ? -2.985 8.929 -4.801 1.00 82.25 184 GLY A CA 1
ATOM 1471 C C . GLY A 1 184 ? -2.832 7.405 -4.865 1.00 82.25 184 GLY A C 1
ATOM 1472 O O . GLY A 1 184 ? -2.391 6.899 -5.893 1.00 82.25 184 GLY A O 1
ATOM 1473 N N . LEU A 1 185 ? -3.248 6.672 -3.824 1.00 88.81 185 LEU A N 1
ATOM 1474 C CA . LEU A 1 185 ? -3.246 5.202 -3.786 1.00 88.81 185 LEU A CA 1
ATOM 1475 C C . LEU A 1 185 ? -4.644 4.600 -3.906 1.00 88.81 185 LEU A C 1
ATOM 1477 O O . LEU A 1 185 ? -4.855 3.653 -4.666 1.00 88.81 185 LEU A O 1
ATOM 1481 N N . LEU A 1 186 ? -5.611 5.160 -3.175 1.00 89.31 186 LEU A N 1
ATOM 1482 C CA . LEU A 1 186 ? -6.974 4.640 -3.138 1.00 89.31 186 LEU A CA 1
ATOM 1483 C C . LEU A 1 186 ? -7.626 4.662 -4.524 1.00 89.31 186 LEU A C 1
ATOM 1485 O O . LEU A 1 186 ? -8.298 3.715 -4.925 1.00 89.31 186 LEU A O 1
ATOM 1489 N N . LYS A 1 187 ? -7.460 5.757 -5.258 1.00 85.62 187 LYS A N 1
ATOM 1490 C CA . LYS A 1 187 ? -8.166 5.953 -6.521 1.00 85.62 187 LYS A CA 1
ATOM 1491 C C . LYS A 1 187 ? -7.695 5.013 -7.629 1.00 85.62 187 LYS A C 1
ATOM 1493 O O . LYS A 1 187 ? -8.560 4.380 -8.232 1.00 85.62 187 LYS A O 1
ATOM 1498 N N . PRO A 1 188 ? -6.378 4.841 -7.860 1.00 85.81 188 PRO A N 1
ATOM 1499 C CA . PRO A 1 188 ? -5.890 3.790 -8.747 1.00 85.81 188 PRO A CA 1
ATOM 1500 C C . PRO A 1 188 ? -6.396 2.398 -8.360 1.00 85.81 188 PRO A C 1
ATOM 1502 O O . PRO A 1 188 ? -6.758 1.614 -9.232 1.00 85.81 188 PRO A O 1
ATOM 1505 N N . PHE A 1 189 ? -6.489 2.089 -7.063 1.00 89.62 189 PHE A N 1
ATOM 1506 C CA . PHE A 1 189 ? -7.048 0.813 -6.618 1.00 89.62 189 PHE A CA 1
ATOM 1507 C C . PHE A 1 189 ? -8.526 0.654 -6.998 1.00 89.62 189 PHE A C 1
ATOM 1509 O O . PHE A 1 189 ? -8.908 -0.370 -7.567 1.00 89.62 189 PHE A O 1
ATOM 1516 N N . ILE A 1 190 ? -9.347 1.674 -6.726 1.00 88.56 190 ILE A N 1
ATOM 1517 C CA . ILE A 1 190 ? -10.768 1.690 -7.095 1.00 88.56 190 ILE A CA 1
ATOM 1518 C C . ILE A 1 190 ? -10.938 1.531 -8.611 1.00 88.56 190 ILE A C 1
ATOM 1520 O O . ILE A 1 190 ? -11.822 0.791 -9.046 1.00 88.56 190 ILE A O 1
ATOM 1524 N N . ASP A 1 191 ? -10.096 2.184 -9.415 1.00 86.06 191 ASP A N 1
ATOM 1525 C CA . ASP A 1 191 ? -10.092 1.999 -10.868 1.00 86.06 191 ASP A CA 1
ATOM 1526 C C . ASP A 1 191 ? -9.815 0.541 -11.243 1.00 86.06 191 ASP A C 1
ATOM 1528 O O . ASP A 1 191 ? -10.593 -0.086 -11.960 1.00 86.06 191 ASP A O 1
ATOM 1532 N N . CYS A 1 192 ? -8.759 -0.046 -10.673 1.00 87.19 192 CYS A N 1
ATOM 1533 C CA . CYS A 1 192 ? -8.351 -1.414 -10.975 1.00 87.19 192 CYS A CA 1
ATOM 1534 C C . CYS A 1 192 ? -9.461 -2.436 -10.705 1.00 87.19 192 CYS A C 1
ATOM 1536 O O . CYS A 1 192 ? -9.640 -3.364 -11.498 1.00 87.19 192 CYS A O 1
ATOM 1538 N N . ILE A 1 193 ? -10.212 -2.287 -9.610 1.00 89.12 193 ILE A N 1
ATOM 1539 C CA . ILE A 1 193 ? -11.295 -3.222 -9.264 1.00 89.12 193 ILE A CA 1
ATOM 1540 C C . ILE A 1 193 ? -12.564 -3.002 -10.101 1.00 89.12 193 ILE A C 1
ATOM 1542 O O . ILE A 1 193 ? -13.339 -3.942 -10.279 1.00 89.12 193 ILE A O 1
ATOM 1546 N N . LYS A 1 194 ? -12.777 -1.790 -10.630 1.00 87.06 194 LYS A N 1
ATOM 1547 C CA . LYS A 1 194 ? -13.942 -1.439 -11.463 1.00 87.06 194 LYS A CA 1
ATOM 1548 C C . LYS A 1 194 ? -13.721 -1.666 -12.952 1.00 87.06 194 LYS A C 1
ATOM 1550 O O . LYS A 1 194 ? -14.690 -1.849 -13.680 1.00 87.06 194 LYS A O 1
ATOM 1555 N N . HIS A 1 195 ? -12.475 -1.630 -13.406 1.00 85.75 195 HIS A N 1
ATOM 1556 C CA . HIS A 1 195 ? -12.142 -1.873 -14.799 1.00 85.75 195 HIS A CA 1
ATOM 1557 C C . HIS A 1 195 ? -12.339 -3.354 -15.145 1.00 85.75 195 HIS A C 1
ATOM 1559 O O . HIS A 1 195 ? -12.057 -4.231 -14.328 1.00 85.75 195 HIS A O 1
ATOM 1565 N N . GLN A 1 196 ? -12.756 -3.662 -16.371 1.00 84.94 196 GLN A N 1
ATOM 1566 C CA . GLN A 1 196 ? -12.792 -5.044 -16.851 1.00 84.94 196 GLN A CA 1
ATOM 1567 C C . GLN A 1 196 ? -11.362 -5.580 -17.015 1.00 84.94 196 GLN A C 1
ATOM 1569 O O . GLN A 1 196 ? -10.491 -4.875 -17.530 1.00 84.94 196 GLN A O 1
ATOM 1574 N N . SER A 1 197 ? -11.088 -6.802 -16.558 1.00 85.69 197 SER A N 1
ATOM 1575 C CA . SER A 1 197 ? -9.786 -7.425 -16.822 1.00 85.69 197 SER A CA 1
ATOM 1576 C C . SER A 1 197 ? -9.669 -7.760 -18.305 1.00 85.69 197 SER A C 1
ATOM 1578 O O . SER A 1 197 ? -10.616 -8.256 -18.902 1.00 85.69 197 SER A O 1
ATOM 1580 N N . ILE A 1 198 ? -8.501 -7.546 -18.908 1.00 83.62 198 ILE A N 1
ATOM 1581 C CA . ILE A 1 198 ? -8.251 -8.048 -20.269 1.00 83.62 198 ILE A CA 1
ATOM 1582 C C . ILE A 1 198 ? -8.068 -9.573 -20.303 1.00 83.62 198 ILE A C 1
ATOM 1584 O O . ILE A 1 198 ? -8.165 -10.172 -21.368 1.00 83.62 198 ILE A O 1
ATOM 1588 N N . ASN A 1 199 ? -7.810 -10.187 -19.143 1.00 80.06 199 ASN A N 1
ATOM 1589 C CA . ASN A 1 199 ? -7.533 -11.616 -19.000 1.00 80.06 199 ASN A CA 1
ATOM 1590 C C . ASN A 1 199 ? -8.745 -12.420 -18.515 1.00 80.06 199 ASN A C 1
ATOM 1592 O O . ASN A 1 199 ? -8.652 -13.635 -18.378 1.00 80.06 199 ASN A O 1
ATOM 1596 N N . SER A 1 200 ? -9.880 -11.772 -18.243 1.00 77.12 200 SER A N 1
ATOM 1597 C CA . SER A 1 200 ? -11.111 -12.468 -17.871 1.00 77.12 200 SER A CA 1
ATOM 1598 C C . SER A 1 200 ? -12.352 -11.750 -18.385 1.00 77.12 200 SER A C 1
ATOM 1600 O O . SER A 1 200 ? -12.384 -10.536 -18.564 1.00 77.12 200 SER A O 1
ATOM 1602 N N . SER A 1 201 ? -13.396 -12.528 -18.662 1.00 69.44 201 SER A N 1
ATOM 1603 C CA . SER A 1 201 ? -14.625 -12.028 -19.279 1.00 69.44 201 SER A CA 1
ATOM 1604 C C . SER A 1 201 ? -15.567 -11.308 -18.311 1.00 69.44 201 SER A C 1
ATOM 1606 O O . SER A 1 201 ? -16.518 -10.684 -18.776 1.00 69.44 201 SER A O 1
ATOM 1608 N N . GLU A 1 202 ? -15.355 -11.400 -16.994 1.00 66.56 202 GLU A N 1
ATOM 1609 C CA . GLU A 1 202 ? -16.248 -10.770 -16.015 1.00 66.56 202 GLU A CA 1
ATOM 1610 C C . GLU A 1 202 ? -15.923 -9.289 -15.792 1.00 66.56 202 GLU A C 1
ATOM 1612 O O . GLU A 1 202 ? -14.768 -8.860 -15.788 1.00 66.56 202 GLU A O 1
ATOM 1617 N N . GLU A 1 203 ? -16.972 -8.496 -15.568 1.00 68.06 203 GLU A N 1
ATOM 1618 C CA . GLU A 1 203 ? -16.856 -7.040 -15.448 1.00 68.06 203 GLU A CA 1
ATOM 1619 C C . GLU A 1 203 ? -16.441 -6.568 -14.047 1.00 68.06 203 GLU A C 1
ATOM 1621 O O . GLU A 1 203 ? -15.889 -5.478 -13.916 1.00 68.06 203 GLU A O 1
ATOM 1626 N N . LYS A 1 204 ? -16.708 -7.348 -12.988 1.00 79.75 204 LYS A N 1
ATOM 1627 C CA . LYS A 1 204 ? -16.535 -6.898 -11.596 1.00 79.75 204 LYS A CA 1
ATOM 1628 C C . LYS A 1 204 ? -15.599 -7.803 -10.816 1.00 79.75 204 LYS A C 1
ATOM 1630 O O . LYS A 1 204 ? -15.873 -8.983 -10.647 1.00 79.75 204 LYS A O 1
ATOM 1635 N N . LYS A 1 205 ? -14.534 -7.213 -10.274 1.00 89.38 205 LYS A N 1
ATOM 1636 C CA . LYS A 1 205 ? -13.599 -7.903 -9.380 1.00 89.38 205 LYS A CA 1
ATOM 1637 C C . LYS A 1 205 ? -14.117 -7.883 -7.947 1.00 89.38 205 LYS A C 1
ATOM 1639 O O . LYS A 1 205 ? -14.436 -6.804 -7.449 1.00 89.38 205 LYS A O 1
ATOM 1644 N N . GLU A 1 206 ? -14.171 -9.037 -7.298 1.00 90.56 206 GLU A N 1
ATOM 1645 C CA . GLU A 1 206 ? -14.524 -9.206 -5.884 1.00 90.56 206 GLU A CA 1
ATOM 1646 C C . GLU A 1 206 ? -13.275 -9.562 -5.057 1.00 90.56 206 GLU A C 1
ATOM 1648 O O . GLU A 1 206 ? -12.253 -9.958 -5.616 1.00 90.56 206 GLU A O 1
ATOM 1653 N N . ASN A 1 207 ? -13.357 -9.421 -3.730 1.00 90.25 207 ASN A N 1
ATOM 1654 C CA . ASN A 1 207 ? -12.335 -9.899 -2.778 1.00 90.25 207 ASN A CA 1
ATOM 1655 C C . ASN A 1 207 ? -10.910 -9.376 -3.056 1.00 90.25 207 ASN A C 1
ATOM 1657 O O . ASN A 1 207 ? -9.923 -10.104 -2.972 1.00 90.25 207 ASN A O 1
ATOM 1661 N N . LYS A 1 208 ? -10.790 -8.099 -3.440 1.00 90.75 208 LYS A N 1
ATOM 1662 C CA . LYS A 1 208 ? -9.492 -7.433 -3.622 1.00 90.75 208 LYS A CA 1
ATOM 1663 C C . LYS A 1 208 ? -9.203 -6.548 -2.419 1.00 90.75 208 LYS A C 1
ATOM 1665 O O . LYS A 1 208 ? -10.024 -5.709 -2.049 1.00 90.75 208 LYS A O 1
ATOM 1670 N N . HIS A 1 209 ? -8.025 -6.690 -1.835 1.00 92.81 209 HIS A N 1
ATOM 1671 C CA . HIS A 1 209 ? -7.672 -6.046 -0.578 1.00 92.81 209 HIS A CA 1
ATOM 1672 C C . HIS A 1 209 ? -6.464 -5.137 -0.777 1.00 92.81 209 HIS A C 1
ATOM 1674 O O . HIS A 1 209 ? -5.408 -5.603 -1.189 1.00 92.81 209 HIS A O 1
ATOM 1680 N N . LEU A 1 210 ? -6.595 -3.848 -0.476 1.00 94.38 210 LEU A N 1
ATOM 1681 C CA . LEU A 1 210 ? -5.470 -2.915 -0.421 1.00 94.38 210 LEU A CA 1
ATOM 1682 C C . LEU A 1 210 ? -5.032 -2.730 1.029 1.00 94.38 210 LEU A C 1
ATOM 1684 O O . LEU A 1 210 ? -5.789 -2.200 1.838 1.00 94.38 210 LEU A O 1
ATOM 1688 N N . LEU A 1 211 ? -3.805 -3.129 1.349 1.00 94.50 211 LEU A N 1
ATOM 1689 C CA . LEU A 1 211 ? -3.171 -2.898 2.642 1.00 94.50 211 LEU A CA 1
ATOM 1690 C C . LEU A 1 211 ? -2.047 -1.874 2.481 1.00 94.50 211 LEU A C 1
ATOM 1692 O O . LEU A 1 211 ? -1.031 -2.164 1.857 1.00 94.50 211 LEU A O 1
ATOM 1696 N N . MET A 1 212 ? -2.233 -0.693 3.064 1.00 96.44 212 MET A N 1
ATOM 1697 C CA . MET A 1 212 ? -1.228 0.364 3.146 1.00 96.44 212 MET A CA 1
ATOM 1698 C C . MET A 1 212 ? -0.514 0.283 4.498 1.00 96.44 212 MET A C 1
ATOM 1700 O O . MET A 1 212 ? -1.168 0.385 5.536 1.00 96.44 212 MET A O 1
ATOM 1704 N N . VAL A 1 213 ? 0.808 0.129 4.497 1.00 95.94 213 VAL A N 1
ATOM 1705 C CA . VAL A 1 213 ? 1.650 0.136 5.703 1.00 95.94 213 VAL A CA 1
ATOM 1706 C C . VAL A 1 213 ? 2.648 1.284 5.587 1.00 95.94 213 VAL A C 1
ATOM 1708 O O . VAL A 1 213 ? 3.474 1.302 4.678 1.00 95.94 213 VAL A O 1
ATOM 1711 N N . LEU A 1 214 ? 2.543 2.267 6.477 1.00 96.00 214 LEU A N 1
ATOM 1712 C CA . LEU A 1 214 ? 3.202 3.563 6.331 1.00 96.00 214 LEU A CA 1
ATOM 1713 C C . LEU A 1 214 ? 4.109 3.843 7.528 1.00 96.00 214 LEU A C 1
ATOM 1715 O O . LEU A 1 214 ? 3.633 4.197 8.607 1.00 96.00 214 LEU A O 1
ATOM 1719 N N . ASP A 1 215 ? 5.416 3.727 7.313 1.00 94.62 215 ASP A N 1
ATOM 1720 C CA . ASP A 1 215 ? 6.450 4.119 8.265 1.00 94.62 215 ASP A CA 1
ATOM 1721 C C . ASP A 1 215 ? 6.971 5.525 7.949 1.00 94.62 215 ASP A C 1
ATOM 1723 O O . ASP A 1 215 ? 8.030 5.728 7.351 1.00 94.62 215 ASP A O 1
ATOM 1727 N N . SER A 1 216 ? 6.158 6.524 8.281 1.00 92.44 216 SER A N 1
ATOM 1728 C CA . SER A 1 216 ? 6.494 7.925 8.044 1.00 92.44 216 SER A CA 1
ATOM 1729 C C . SER A 1 216 ? 5.861 8.844 9.072 1.00 92.44 216 SER A C 1
ATOM 1731 O O . SER A 1 216 ? 4.795 8.547 9.617 1.00 92.44 216 SER A O 1
ATOM 1733 N N . CYS A 1 217 ? 6.485 10.002 9.303 1.00 90.12 217 CYS A N 1
ATOM 1734 C CA . CYS A 1 217 ? 5.884 11.060 10.114 1.00 90.12 217 CYS A CA 1
ATOM 1735 C C . CYS A 1 217 ? 4.497 11.431 9.578 1.00 90.12 217 CYS A C 1
ATOM 1737 O O . CYS A 1 217 ? 4.291 11.476 8.365 1.00 90.12 217 CYS A O 1
ATOM 1739 N N . PHE A 1 218 ? 3.566 11.723 10.484 1.00 91.81 218 PHE A N 1
ATOM 1740 C CA . PHE A 1 218 ? 2.201 12.155 10.180 1.00 91.81 218 PHE A CA 1
ATOM 1741 C C . PHE A 1 218 ? 1.382 11.155 9.340 1.00 91.81 218 PHE A C 1
ATOM 1743 O O . PHE A 1 218 ? 0.328 11.519 8.814 1.00 91.81 218 PHE A O 1
ATOM 1750 N N . SER A 1 219 ? 1.830 9.897 9.220 1.00 93.56 219 SER A N 1
ATOM 1751 C CA . SER A 1 219 ? 1.170 8.847 8.423 1.00 93.56 219 SER A CA 1
ATOM 1752 C C . SER A 1 219 ? -0.260 8.556 8.876 1.00 93.56 219 SER A C 1
ATOM 1754 O O . SER A 1 219 ? -1.087 8.131 8.067 1.00 93.56 219 SER A O 1
ATOM 1756 N N . GLY A 1 220 ? -0.600 8.868 10.131 1.00 94.06 220 GLY A N 1
ATOM 1757 C CA . GLY A 1 220 ? -1.963 8.792 10.650 1.00 94.06 220 GLY A CA 1
ATOM 1758 C C . GLY A 1 220 ? -2.971 9.608 9.841 1.00 94.06 220 GLY A C 1
ATOM 1759 O O . GLY A 1 220 ? -4.159 9.296 9.877 1.00 94.06 220 GLY A O 1
ATOM 1760 N N . GLN A 1 221 ? -2.526 10.595 9.050 1.00 93.06 221 GLN A N 1
ATOM 1761 C CA . GLN A 1 221 ? -3.406 11.329 8.138 1.00 93.06 221 GLN A CA 1
ATOM 1762 C C . GLN A 1 221 ? -4.099 10.407 7.124 1.00 93.06 221 GLN A C 1
ATOM 1764 O O . GLN A 1 221 ? -5.246 10.662 6.776 1.00 93.06 221 GLN A O 1
ATOM 1769 N N . PHE A 1 222 ? -3.466 9.313 6.684 1.00 94.06 222 PHE A N 1
ATOM 1770 C CA . PHE A 1 222 ? -4.109 8.348 5.784 1.00 94.06 222 PHE A CA 1
ATOM 1771 C C . PHE A 1 222 ? -5.243 7.580 6.479 1.00 94.06 222 PHE A C 1
ATOM 1773 O O . PHE A 1 222 ? -6.257 7.279 5.853 1.00 94.06 222 PHE A O 1
ATOM 1780 N N . ALA A 1 223 ? -5.088 7.268 7.769 1.00 93.62 223 ALA A N 1
ATOM 1781 C CA . ALA A 1 223 ? -6.121 6.587 8.549 1.00 93.62 223 ALA A CA 1
ATOM 1782 C C . ALA A 1 223 ? -7.306 7.522 8.854 1.00 93.62 223 ALA A C 1
ATOM 1784 O O . ALA A 1 223 ? -8.465 7.108 8.768 1.00 93.62 223 ALA A O 1
ATOM 1785 N N . ASP A 1 224 ? -7.017 8.791 9.150 1.00 92.94 224 ASP A N 1
ATOM 1786 C CA . ASP A 1 224 ? -8.021 9.850 9.295 1.00 92.94 224 ASP A CA 1
ATOM 1787 C C . ASP A 1 224 ? -8.793 10.064 7.983 1.00 92.94 224 ASP A C 1
ATOM 1789 O O . ASP A 1 224 ? -10.021 10.059 7.972 1.00 92.94 224 ASP A O 1
ATOM 1793 N N . ASP A 1 225 ? -8.091 10.124 6.848 1.00 91.12 225 ASP A N 1
ATOM 1794 C CA . ASP A 1 225 ? -8.702 10.256 5.522 1.00 91.12 225 ASP A CA 1
ATOM 1795 C C . ASP A 1 225 ? -9.609 9.075 5.166 1.00 91.12 225 ASP A C 1
ATOM 1797 O O . ASP A 1 225 ? -10.702 9.282 4.636 1.00 91.12 225 ASP A O 1
ATOM 1801 N N . LEU A 1 226 ? -9.189 7.844 5.476 1.00 92.50 226 LEU A N 1
ATOM 1802 C CA . LEU A 1 226 ? -10.027 6.658 5.300 1.00 92.50 226 LEU A CA 1
ATOM 1803 C C . LEU A 1 226 ? -11.284 6.733 6.181 1.00 92.50 226 LEU A C 1
ATOM 1805 O O . LEU A 1 226 ? -12.376 6.404 5.720 1.00 92.50 226 LEU A O 1
ATOM 1809 N N . THR A 1 227 ? -11.149 7.196 7.426 1.00 90.62 227 THR A N 1
ATOM 1810 C CA . THR A 1 227 ? -12.278 7.354 8.358 1.00 90.62 227 THR A CA 1
ATOM 1811 C C . THR A 1 227 ? -13.275 8.393 7.850 1.00 90.62 227 THR A C 1
ATOM 1813 O O . THR A 1 227 ? -14.473 8.112 7.796 1.00 90.62 227 THR A O 1
ATOM 1816 N N . ASN A 1 228 ? -12.787 9.557 7.418 1.00 88.88 228 ASN A N 1
ATOM 1817 C CA . ASN A 1 228 ? -13.610 10.621 6.846 1.00 88.88 228 ASN A CA 1
ATOM 1818 C C . ASN A 1 228 ? -14.326 10.142 5.578 1.00 88.88 228 ASN A C 1
ATOM 1820 O O . ASN A 1 228 ? -15.533 10.324 5.449 1.00 88.88 228 ASN A O 1
ATOM 1824 N N . LEU A 1 229 ? -13.626 9.426 4.692 1.00 86.56 229 LEU A N 1
ATOM 1825 C CA . LEU A 1 229 ? -14.228 8.861 3.485 1.00 86.56 229 LEU A CA 1
ATOM 1826 C C . LEU A 1 229 ? -15.372 7.885 3.803 1.00 86.56 229 LEU A C 1
ATOM 1828 O O . LEU A 1 229 ? -16.418 7.928 3.156 1.00 86.56 229 LEU A O 1
ATOM 1832 N N . ILE A 1 230 ? -15.197 7.012 4.801 1.00 87.00 230 ILE A N 1
ATOM 1833 C CA . ILE A 1 230 ? -16.250 6.081 5.237 1.00 87.00 230 ILE A CA 1
ATOM 1834 C C . ILE A 1 230 ? -17.466 6.848 5.777 1.00 87.00 230 ILE A C 1
ATOM 1836 O O . ILE A 1 230 ? -18.600 6.440 5.523 1.00 87.00 230 ILE A O 1
ATOM 1840 N N . GLN A 1 231 ? -17.247 7.948 6.500 1.00 86.69 231 GLN A N 1
ATOM 1841 C CA . GLN A 1 231 ? -18.322 8.784 7.043 1.00 86.69 231 GLN A CA 1
ATOM 1842 C C . GLN A 1 231 ? -19.063 9.580 5.957 1.00 86.69 231 GLN A C 1
ATOM 1844 O O . GLN A 1 231 ? -20.283 9.716 6.036 1.00 86.69 231 GLN A O 1
ATOM 1849 N N . GLU A 1 232 ? -18.346 10.094 4.956 1.00 84.00 232 GLU A N 1
ATOM 1850 C CA . GLU A 1 232 ? -18.893 10.957 3.903 1.00 84.00 232 GLU A CA 1
ATOM 1851 C C . GLU A 1 232 ? -19.560 10.167 2.765 1.00 84.00 232 GLU A C 1
ATOM 1853 O O . GLU A 1 232 ? -20.667 10.504 2.342 1.00 84.00 232 GLU A O 1
ATOM 1858 N N . GLU A 1 233 ? -18.908 9.112 2.268 1.00 76.69 233 GLU A N 1
ATOM 1859 C CA . GLU A 1 233 ? -19.318 8.395 1.049 1.00 76.69 233 GLU A CA 1
ATOM 1860 C C . GLU A 1 233 ? -19.825 6.962 1.312 1.00 76.69 233 GLU A C 1
ATOM 1862 O O . GLU A 1 233 ? -20.413 6.325 0.428 1.00 76.69 233 GLU A O 1
ATOM 1867 N N . GLY A 1 234 ? -19.629 6.434 2.525 1.00 75.31 234 GLY A N 1
ATOM 1868 C CA . GLY A 1 234 ? -19.900 5.031 2.848 1.00 75.31 234 GLY A CA 1
ATOM 1869 C C . GLY A 1 234 ? -18.922 4.069 2.160 1.00 75.31 234 GLY A C 1
ATOM 1870 O O . GLY A 1 234 ? -17.815 4.444 1.799 1.00 75.31 234 GLY A O 1
ATOM 1871 N N . LEU A 1 235 ? -19.311 2.801 1.971 1.00 74.69 235 LEU A N 1
ATOM 1872 C CA . LEU A 1 235 ? -18.471 1.766 1.326 1.00 74.69 235 LEU A CA 1
ATOM 1873 C C . LEU A 1 235 ? -18.899 1.441 -0.117 1.00 74.69 235 LEU A C 1
ATOM 1875 O O . LEU A 1 235 ? -18.396 0.503 -0.731 1.00 74.69 235 LEU A O 1
ATOM 1879 N N . ASN A 1 236 ? -19.834 2.212 -0.679 1.00 73.62 236 ASN A N 1
ATOM 1880 C CA . ASN A 1 236 ? -20.521 1.880 -1.934 1.00 73.62 236 ASN A CA 1
ATOM 1881 C C . ASN A 1 236 ? -19.621 1.947 -3.179 1.00 73.62 236 ASN A C 1
ATOM 1883 O O . ASN A 1 236 ? -19.999 1.465 -4.246 1.00 73.62 236 ASN A O 1
ATOM 1887 N N . TYR A 1 237 ? -18.446 2.569 -3.071 1.00 75.81 237 TYR A N 1
ATOM 1888 C CA . TYR A 1 237 ? -17.485 2.671 -4.165 1.00 75.81 237 TYR A CA 1
ATOM 1889 C C . TYR A 1 237 ? -16.579 1.438 -4.301 1.00 75.81 237 TYR A C 1
ATOM 1891 O O . TYR A 1 237 ? -15.896 1.342 -5.323 1.00 75.81 237 TYR A O 1
ATOM 1899 N N . LEU A 1 238 ? -16.567 0.519 -3.327 1.00 85.25 238 LEU A N 1
ATOM 1900 C CA . LEU A 1 238 ? -15.853 -0.757 -3.405 1.00 85.25 238 LEU A CA 1
ATOM 1901 C C . LEU A 1 238 ? -16.778 -1.860 -3.926 1.00 85.25 238 LEU A C 1
ATOM 1903 O O . LEU A 1 238 ? -17.964 -1.914 -3.601 1.00 85.25 238 LEU A O 1
ATOM 1907 N N . ASN A 1 239 ? -16.223 -2.765 -4.731 1.00 85.62 239 ASN A N 1
ATOM 1908 C CA . ASN A 1 239 ? -16.931 -3.985 -5.104 1.00 85.62 239 ASN A CA 1
ATOM 1909 C C . ASN A 1 239 ? -17.062 -4.923 -3.895 1.00 85.62 239 ASN A C 1
ATOM 1911 O O . ASN A 1 239 ? -16.374 -4.781 -2.883 1.00 85.62 239 ASN A O 1
ATOM 1915 N N . LYS A 1 240 ? -17.950 -5.910 -4.016 1.00 87.25 240 LYS A N 1
ATOM 1916 C CA . LYS A 1 240 ? -18.215 -6.889 -2.962 1.00 87.25 240 LYS A CA 1
ATOM 1917 C C . LYS A 1 240 ? -16.926 -7.579 -2.500 1.00 87.25 240 LYS A C 1
ATOM 1919 O O . LYS A 1 240 ? -16.125 -8.033 -3.311 1.00 87.25 240 LYS A O 1
ATOM 1924 N N . GLY A 1 241 ? -16.746 -7.639 -1.182 1.00 88.31 241 GLY A N 1
ATOM 1925 C CA . GLY A 1 241 ? -15.588 -8.271 -0.548 1.00 88.31 241 GLY A CA 1
ATOM 1926 C C . GLY A 1 241 ? -14.285 -7.477 -0.655 1.00 88.31 241 GLY A C 1
ATOM 1927 O O . GLY A 1 241 ? -13.324 -7.835 0.011 1.00 88.31 241 GLY A O 1
ATOM 1928 N N . CYS A 1 242 ? -14.230 -6.391 -1.432 1.00 92.38 242 CYS A N 1
ATOM 1929 C CA . CYS A 1 242 ? -13.025 -5.578 -1.510 1.00 92.38 242 CYS A CA 1
ATOM 1930 C C . CYS A 1 242 ? -12.845 -4.730 -0.246 1.00 92.38 242 CYS A C 1
ATOM 1932 O O . CYS A 1 242 ? -13.812 -4.175 0.279 1.00 92.38 242 CYS A O 1
ATOM 1934 N N . THR A 1 243 ? -11.604 -4.584 0.221 1.00 93.25 243 THR A N 1
ATOM 1935 C CA . THR A 1 243 ? -11.293 -3.792 1.422 1.00 93.25 243 THR A CA 1
ATOM 1936 C C . THR A 1 243 ? -10.102 -2.870 1.212 1.00 93.25 243 THR A C 1
ATOM 1938 O O . THR A 1 243 ? -9.240 -3.109 0.367 1.00 93.25 243 THR A O 1
ATOM 1941 N N . VAL A 1 244 ? -10.040 -1.827 2.037 1.00 94.62 244 VAL A N 1
ATOM 1942 C CA . VAL A 1 244 ? -8.889 -0.934 2.164 1.00 94.62 244 VAL A CA 1
ATOM 1943 C C . VAL A 1 244 ? -8.519 -0.865 3.641 1.00 94.62 244 VAL A C 1
ATOM 1945 O O . VAL A 1 244 ? -9.380 -0.609 4.480 1.00 94.62 244 VAL A O 1
ATOM 1948 N N . THR A 1 245 ? -7.249 -1.093 3.947 1.00 95.25 245 THR A N 1
ATOM 1949 C CA . THR A 1 245 ? -6.696 -1.076 5.301 1.00 95.25 245 THR A CA 1
ATOM 1950 C C . THR A 1 245 ? -5.500 -0.139 5.327 1.00 95.25 245 THR A C 1
ATOM 1952 O O . THR A 1 245 ? -4.631 -0.226 4.461 1.00 95.25 245 THR A O 1
ATOM 1955 N N . VAL A 1 246 ? -5.435 0.730 6.334 1.00 96.56 246 VAL A N 1
ATOM 1956 C CA . VAL A 1 246 ? -4.287 1.606 6.586 1.00 96.56 246 VAL A CA 1
ATOM 1957 C C . VAL A 1 246 ? -3.690 1.256 7.942 1.00 96.56 246 VAL A C 1
ATOM 1959 O O . VAL A 1 246 ? -4.400 1.205 8.944 1.00 96.56 246 VAL A O 1
ATOM 1962 N N . GLN A 1 247 ? -2.380 1.039 7.971 1.00 95.06 247 GLN A N 1
ATOM 1963 C CA . GLN A 1 247 ? -1.577 0.948 9.181 1.00 95.06 247 GLN A CA 1
ATOM 1964 C C . GLN A 1 247 ? -0.514 2.040 9.135 1.00 95.06 247 GLN A C 1
ATOM 1966 O O . GLN A 1 247 ? 0.333 2.057 8.245 1.00 95.06 247 GLN A O 1
ATOM 1971 N N . ALA A 1 248 ? -0.591 2.960 10.087 1.00 94.88 248 ALA A N 1
ATOM 1972 C CA . ALA A 1 248 ? 0.299 4.104 10.200 1.00 94.88 248 ALA A CA 1
ATOM 1973 C C . ALA A 1 248 ? 1.228 3.933 11.404 1.00 94.88 248 ALA A C 1
ATOM 1975 O O . ALA A 1 248 ? 0.813 3.397 12.433 1.00 94.88 248 ALA A O 1
ATOM 1976 N N . SER A 1 249 ? 2.464 4.412 11.287 1.00 94.06 249 SER A N 1
ATOM 1977 C CA . SER A 1 249 ? 3.446 4.352 12.371 1.00 94.06 249 SER A CA 1
ATOM 1978 C C . SER A 1 249 ? 3.212 5.365 13.486 1.00 94.06 249 SER A C 1
ATOM 1980 O O . SER A 1 249 ? 3.745 5.199 14.581 1.00 94.06 249 SER A O 1
ATOM 1982 N N . CYS A 1 250 ? 2.430 6.410 13.219 1.00 91.81 250 CYS A N 1
ATOM 1983 C CA . CYS A 1 250 ? 2.132 7.476 14.170 1.00 91.81 250 CYS A CA 1
ATOM 1984 C C . CYS A 1 250 ? 0.816 8.195 13.821 1.00 91.81 250 CYS A C 1
ATOM 1986 O O . CYS A 1 250 ? 0.254 8.004 12.740 1.00 91.81 250 CYS A O 1
ATOM 1988 N N . GLY A 1 251 ? 0.311 9.027 14.732 1.00 90.75 251 GLY A N 1
ATOM 1989 C CA . GLY A 1 251 ? -0.895 9.835 14.553 1.00 90.75 251 GLY A CA 1
ATOM 1990 C C . GLY A 1 251 ? -0.744 11.019 13.584 1.00 90.75 251 GLY A C 1
ATOM 1991 O O . GLY A 1 251 ? 0.333 11.341 13.084 1.00 90.75 251 GLY A O 1
ATOM 1992 N N . ILE A 1 252 ? -1.854 11.729 13.340 1.00 89.75 252 ILE A N 1
ATOM 1993 C CA . ILE A 1 252 ? -1.967 12.817 12.339 1.00 89.75 252 ILE A CA 1
ATOM 1994 C C . ILE A 1 252 ? -1.048 14.032 12.577 1.00 89.75 252 ILE A C 1
ATOM 1996 O O . ILE A 1 252 ? -0.884 14.867 11.688 1.00 89.75 252 ILE A O 1
ATOM 2000 N N . ASN A 1 253 ? -0.516 14.188 13.791 1.00 87.00 253 ASN A N 1
ATOM 2001 C CA . ASN A 1 253 ? 0.329 15.313 14.212 1.00 87.00 253 ASN A CA 1
ATOM 2002 C C . ASN A 1 253 ? 1.628 14.828 14.875 1.00 87.00 253 ASN A C 1
ATOM 2004 O O . ASN A 1 253 ? 2.290 15.598 15.569 1.00 87.00 253 ASN A O 1
ATOM 2008 N N . GLU A 1 254 ? 1.973 13.557 14.690 1.00 88.50 254 GLU A N 1
ATOM 2009 C CA . GLU A 1 254 ? 3.087 12.910 15.370 1.00 88.50 254 GLU A CA 1
ATOM 2010 C C . GLU A 1 254 ? 4.225 12.608 14.399 1.00 88.50 254 GLU A C 1
ATOM 2012 O O . GLU A 1 254 ? 4.029 12.407 13.200 1.00 88.50 254 GLU A O 1
ATOM 2017 N N . THR A 1 255 ? 5.443 12.584 14.927 1.00 87.38 255 THR A N 1
ATOM 2018 C CA . THR A 1 255 ? 6.626 12.157 14.181 1.00 87.38 255 THR A CA 1
ATOM 2019 C C . THR A 1 255 ? 6.866 10.674 14.401 1.00 87.38 255 THR A C 1
ATOM 2021 O O . THR A 1 255 ? 6.804 10.207 15.538 1.00 87.38 255 THR A O 1
ATOM 2024 N N . ALA A 1 256 ? 7.215 9.955 13.339 1.00 86.81 256 ALA A N 1
ATOM 2025 C CA . ALA A 1 256 ? 7.658 8.574 13.446 1.00 86.81 256 ALA A CA 1
ATOM 2026 C C . ALA A 1 256 ? 9.116 8.519 13.924 1.00 86.81 256 ALA A C 1
ATOM 2028 O O . ALA A 1 256 ? 9.934 9.371 13.568 1.00 86.81 256 ALA A O 1
ATOM 2029 N N . VAL A 1 257 ? 9.441 7.503 14.722 1.00 84.06 257 VAL A N 1
ATOM 2030 C CA . VAL A 1 257 ? 10.818 7.194 15.120 1.00 84.06 257 VAL A CA 1
ATOM 2031 C C . VAL A 1 257 ? 11.325 6.070 14.221 1.00 84.06 257 VAL A C 1
ATOM 2033 O O . VAL A 1 257 ? 10.772 4.970 14.245 1.00 84.06 257 VAL A O 1
ATOM 2036 N N . GLY A 1 258 ? 12.367 6.352 13.433 1.00 80.12 258 GLY A N 1
ATOM 2037 C CA . GLY A 1 258 ? 12.973 5.371 12.527 1.00 80.12 258 GLY A CA 1
ATOM 2038 C C . GLY A 1 258 ? 13.474 4.123 13.262 1.00 80.12 258 GLY A C 1
ATOM 2039 O O . GLY A 1 258 ? 13.929 4.211 14.407 1.00 80.12 258 GLY A O 1
ATOM 2040 N N . GLY A 1 259 ? 13.362 2.959 12.615 1.00 80.44 259 GLY A N 1
ATOM 2041 C CA . GLY A 1 259 ? 13.796 1.672 13.164 1.00 80.44 259 GLY A CA 1
ATOM 2042 C C . GLY A 1 259 ? 12.928 1.110 14.297 1.00 80.44 259 GLY A C 1
ATOM 2043 O O . GLY A 1 259 ? 13.359 0.183 14.983 1.00 80.44 259 GLY A O 1
ATOM 2044 N N . TYR A 1 260 ? 11.724 1.649 14.529 1.00 87.00 260 TYR A N 1
ATOM 2045 C CA . TYR A 1 260 ? 10.803 1.131 15.550 1.00 87.00 260 TYR A CA 1
ATOM 2046 C C . TYR A 1 260 ? 9.574 0.444 14.952 1.00 87.00 260 TYR A C 1
ATOM 2048 O O . TYR A 1 260 ? 9.307 -0.724 15.254 1.00 87.00 260 TYR A O 1
ATOM 2056 N N . PHE A 1 261 ? 8.826 1.146 14.099 1.00 92.94 261 PHE A N 1
ATOM 2057 C CA . PHE A 1 261 ? 7.555 0.642 13.583 1.00 92.94 261 PHE A CA 1
ATOM 2058 C C . PHE A 1 261 ? 7.748 -0.578 12.688 1.00 92.94 261 PHE A C 1
ATOM 2060 O O . PHE A 1 261 ? 7.150 -1.618 12.956 1.00 92.94 261 PHE A O 1
ATOM 2067 N N . THR A 1 262 ? 8.613 -0.490 11.679 1.00 92.56 262 THR A N 1
ATOM 2068 C CA . THR A 1 262 ? 8.844 -1.594 10.741 1.00 92.56 262 THR A CA 1
ATOM 2069 C C . THR A 1 262 ? 9.292 -2.900 11.425 1.00 92.56 262 THR A C 1
ATOM 2071 O O . THR A 1 262 ? 8.644 -3.929 11.200 1.00 92.56 262 THR A O 1
ATOM 2074 N N . PRO A 1 263 ? 10.310 -2.914 12.311 1.00 91.31 263 PRO A N 1
ATOM 2075 C CA . PRO A 1 263 ? 10.679 -4.129 13.039 1.00 91.31 263 PRO A CA 1
ATOM 2076 C C . PRO A 1 263 ? 9.550 -4.673 13.919 1.00 91.31 263 PRO A C 1
ATOM 2078 O O . PRO A 1 263 ? 9.348 -5.886 13.976 1.00 91.31 263 PRO A O 1
ATOM 2081 N N . THR A 1 264 ? 8.784 -3.790 14.568 1.00 92.50 264 THR A N 1
ATOM 2082 C CA . THR A 1 264 ? 7.645 -4.182 15.411 1.00 92.50 264 THR A CA 1
ATOM 2083 C C . THR A 1 264 ? 6.525 -4.799 14.578 1.00 92.50 264 THR A C 1
ATOM 2085 O O . THR A 1 264 ? 6.013 -5.860 14.932 1.00 92.50 264 THR A O 1
ATOM 2088 N N . PHE A 1 265 ? 6.177 -4.187 13.443 1.00 93.06 265 PHE A N 1
ATOM 2089 C CA . PHE A 1 265 ? 5.196 -4.712 12.496 1.00 93.06 265 PHE A CA 1
ATOM 2090 C C . PHE A 1 265 ? 5.582 -6.122 12.041 1.00 93.06 265 PHE A C 1
ATOM 2092 O O . PHE A 1 265 ? 4.764 -7.038 12.115 1.00 93.06 265 PHE A O 1
ATOM 2099 N N . ILE A 1 266 ? 6.835 -6.316 11.630 1.00 92.31 266 ILE A N 1
ATOM 2100 C CA . ILE A 1 266 ? 7.339 -7.617 11.177 1.00 92.31 266 ILE A CA 1
ATOM 2101 C C . ILE A 1 266 ? 7.297 -8.644 12.306 1.00 92.31 266 ILE A C 1
ATOM 2103 O O . ILE A 1 266 ? 6.792 -9.745 12.101 1.00 92.31 266 ILE A O 1
ATOM 2107 N N . TYR A 1 267 ? 7.793 -8.285 13.493 1.00 92.50 267 TYR A N 1
ATOM 2108 C CA . TYR A 1 267 ? 7.800 -9.173 14.652 1.00 92.50 267 TYR A CA 1
ATOM 2109 C C . TYR A 1 267 ? 6.383 -9.638 14.992 1.00 92.50 267 TYR A C 1
ATOM 2111 O O . TYR A 1 267 ? 6.134 -10.836 15.087 1.00 92.50 267 TYR A O 1
ATOM 2119 N N . LEU A 1 268 ? 5.435 -8.707 15.113 1.00 92.31 268 LEU A N 1
ATOM 2120 C CA . LEU A 1 268 ? 4.055 -9.022 15.481 1.00 92.31 268 LEU A CA 1
ATOM 2121 C C . LEU A 1 268 ? 3.319 -9.856 14.425 1.00 92.31 268 LEU A C 1
ATOM 2123 O O . LEU A 1 268 ? 2.437 -10.632 14.784 1.00 92.31 268 LEU A O 1
ATOM 2127 N N . ASN A 1 269 ? 3.668 -9.710 13.145 1.00 89.44 269 ASN A N 1
ATOM 2128 C CA . ASN A 1 269 ? 3.054 -10.462 12.049 1.00 89.44 269 ASN A CA 1
ATOM 2129 C C . ASN A 1 269 ? 3.830 -11.736 11.668 1.00 89.44 269 ASN A C 1
ATOM 2131 O O . ASN A 1 269 ? 3.464 -12.400 10.696 1.00 89.44 269 ASN A O 1
ATOM 2135 N N . ASP A 1 270 ? 4.879 -12.112 12.405 1.00 89.19 270 ASP A N 1
ATOM 2136 C CA . ASP A 1 270 ? 5.497 -13.427 12.242 1.00 89.19 270 ASP A CA 1
ATOM 2137 C C . ASP A 1 270 ? 4.549 -14.516 12.785 1.00 89.19 270 ASP A C 1
ATOM 2139 O O . ASP A 1 270 ? 4.046 -14.378 13.907 1.00 89.19 270 ASP A O 1
ATOM 2143 N N . PRO A 1 271 ? 4.293 -15.611 12.039 1.00 86.69 271 PRO A N 1
ATOM 2144 C CA . PRO A 1 271 ? 3.474 -16.723 12.519 1.00 86.69 271 PRO A CA 1
ATOM 2145 C C . PRO A 1 271 ? 3.880 -17.264 13.898 1.00 86.69 271 PRO A C 1
ATOM 2147 O O . PRO A 1 271 ? 3.007 -17.699 14.651 1.00 86.69 271 PRO A O 1
ATOM 2150 N N . GLU A 1 272 ? 5.168 -17.207 14.249 1.00 90.50 272 GLU A N 1
ATOM 2151 C CA . GLU A 1 272 ? 5.680 -17.634 15.560 1.00 90.50 272 GLU A CA 1
ATOM 2152 C C . GLU A 1 272 ? 5.186 -16.744 16.715 1.00 90.50 272 GLU A C 1
ATOM 2154 O O . GLU A 1 272 ? 5.036 -17.218 17.838 1.00 90.50 272 GLU A O 1
ATOM 2159 N N . ASN A 1 273 ? 4.846 -15.481 16.440 1.00 91.88 273 ASN A N 1
ATOM 2160 C CA . ASN A 1 273 ? 4.397 -14.500 17.432 1.00 91.88 273 ASN A CA 1
ATOM 2161 C C . ASN A 1 273 ? 2.869 -14.332 17.473 1.00 91.88 273 ASN A C 1
ATOM 2163 O O . ASN A 1 273 ? 2.354 -13.430 18.137 1.00 91.88 273 ASN A O 1
ATOM 2167 N N . LYS A 1 274 ? 2.116 -15.206 16.791 1.00 90.50 274 LYS A N 1
ATOM 2168 C CA . LYS A 1 274 ? 0.651 -15.117 16.687 1.00 90.50 274 LYS A CA 1
ATOM 2169 C C . LYS A 1 274 ? -0.056 -15.110 18.047 1.00 90.50 274 LYS A C 1
ATOM 2171 O O . LYS A 1 274 ? -1.046 -14.395 18.209 1.00 90.50 274 LYS A O 1
ATOM 2176 N N . GLU A 1 275 ? 0.421 -15.906 19.004 1.00 93.31 275 GLU A N 1
ATOM 2177 C CA . GLU A 1 275 ? -0.138 -15.946 20.361 1.00 93.31 275 GLU A CA 1
ATOM 2178 C C . GLU A 1 275 ? 0.068 -14.603 21.068 1.00 93.31 275 GLU A C 1
ATOM 2180 O O . GLU A 1 275 ? -0.898 -14.010 21.535 1.00 93.31 275 GLU A O 1
ATOM 2185 N N . PHE A 1 276 ? 1.285 -14.056 21.014 1.00 93.81 276 PHE A N 1
ATOM 2186 C CA . PHE A 1 276 ? 1.599 -12.751 21.592 1.00 93.81 276 PHE A CA 1
ATOM 2187 C C . PHE A 1 276 ? 0.753 -11.622 20.986 1.00 93.81 276 PHE A C 1
ATOM 2189 O O . PHE A 1 276 ? 0.167 -10.829 21.718 1.00 93.81 276 PHE A O 1
ATOM 2196 N N . LEU A 1 277 ? 0.609 -11.579 19.655 1.00 91.50 277 LEU A N 1
ATOM 2197 C CA . LEU A 1 277 ? -0.279 -10.613 19.000 1.00 91.50 277 LEU A CA 1
ATOM 2198 C C . LEU A 1 277 ? -1.744 -10.787 19.437 1.00 91.50 277 LEU A C 1
ATOM 2200 O O . LEU A 1 277 ? -2.479 -9.804 19.523 1.00 91.50 277 LEU A O 1
ATOM 2204 N N . SER A 1 278 ? -2.186 -12.020 19.689 1.00 91.56 278 SER A N 1
ATOM 2205 C CA . SER A 1 278 ? -3.549 -12.286 20.163 1.00 91.56 278 SER A CA 1
ATOM 2206 C C . SER A 1 278 ? -3.742 -11.756 21.583 1.00 91.56 278 SER A C 1
ATOM 2208 O O . SER A 1 278 ? -4.703 -11.029 21.815 1.00 91.56 278 SER A O 1
ATOM 2210 N N . THR A 1 279 ? -2.781 -11.993 22.478 1.00 94.50 279 THR A N 1
ATOM 2211 C CA . THR A 1 279 ? -2.776 -11.426 23.834 1.00 94.50 279 THR A CA 1
ATOM 2212 C C . THR A 1 279 ? -2.793 -9.899 23.808 1.00 94.50 279 THR A C 1
ATOM 2214 O O . THR A 1 279 ? -3.631 -9.296 24.467 1.00 94.50 279 THR A O 1
ATOM 2217 N N . LEU A 1 280 ? -1.959 -9.254 22.983 1.00 91.00 280 LEU A N 1
ATOM 2218 C CA . LEU A 1 280 ? -1.964 -7.790 22.858 1.00 91.00 280 LEU A CA 1
ATOM 2219 C C . LEU A 1 280 ? -3.323 -7.242 22.396 1.00 91.00 280 LEU A C 1
ATOM 2221 O O . LEU A 1 280 ? -3.753 -6.182 22.848 1.00 91.00 280 LEU A O 1
ATOM 2225 N N . LYS A 1 281 ? -4.014 -7.950 21.494 1.00 89.81 281 LYS A N 1
ATOM 2226 C CA . LYS A 1 281 ? -5.364 -7.570 21.048 1.00 89.81 281 LYS A CA 1
ATOM 2227 C C . LYS A 1 281 ? -6.394 -7.723 22.162 1.00 89.81 281 LYS A C 1
ATOM 2229 O O . LYS A 1 281 ? -7.276 -6.877 22.278 1.00 89.81 281 LYS A O 1
ATOM 2234 N N . GLU A 1 282 ? -6.308 -8.796 22.941 1.00 92.62 282 GLU A N 1
ATOM 2235 C CA . GLU A 1 282 ? -7.179 -9.030 24.096 1.00 92.62 282 GLU A CA 1
ATOM 2236 C C . GLU A 1 282 ? -6.978 -7.935 25.146 1.00 92.62 282 GLU A C 1
ATOM 2238 O O . GLU A 1 282 ? -7.934 -7.231 25.466 1.00 92.62 282 GLU A O 1
ATOM 2243 N N . GLU A 1 283 ? -5.733 -7.689 25.558 1.00 91.06 283 GLU A N 1
ATOM 2244 C CA . GLU A 1 283 ? -5.378 -6.625 26.503 1.00 91.06 283 GLU A CA 1
ATOM 2245 C C . GLU A 1 283 ? -5.862 -5.254 26.016 1.00 91.06 283 GLU A C 1
ATOM 2247 O O . GLU A 1 283 ? -6.507 -4.520 26.763 1.00 91.06 283 GLU A O 1
ATOM 2252 N N . TRP A 1 284 ? -5.634 -4.915 24.740 1.00 86.94 284 TRP A N 1
ATOM 2253 C CA . TRP A 1 284 ? -6.116 -3.656 24.165 1.00 86.94 284 TRP A CA 1
ATOM 2254 C C . TRP A 1 284 ? -7.642 -3.527 24.217 1.00 86.94 284 TRP A C 1
ATOM 2256 O O . TRP A 1 284 ? -8.174 -2.446 24.478 1.00 86.94 284 TRP A O 1
ATOM 2266 N N . ASN A 1 285 ? -8.373 -4.611 23.966 1.00 89.00 285 ASN A N 1
ATOM 2267 C CA . ASN A 1 285 ? -9.833 -4.598 24.010 1.00 89.00 285 ASN A CA 1
ATOM 2268 C C . ASN A 1 285 ? -10.376 -4.470 25.439 1.00 89.00 285 ASN A C 1
ATOM 2270 O O . ASN A 1 285 ? -11.454 -3.902 25.615 1.00 89.00 285 ASN A O 1
ATOM 2274 N N . GLU A 1 286 ? -9.624 -4.932 26.436 1.00 91.06 286 GLU A N 1
ATOM 2275 C CA . GLU A 1 286 ? -9.941 -4.777 27.858 1.00 91.06 286 GLU A CA 1
ATOM 2276 C C . GLU A 1 286 ? -9.643 -3.367 28.395 1.00 91.06 286 GLU A C 1
ATOM 2278 O O . GLU A 1 286 ? -10.232 -2.957 29.401 1.00 91.06 286 GLU A O 1
ATOM 2283 N N . LEU A 1 287 ? -8.790 -2.585 27.718 1.00 89.25 287 LEU A N 1
ATOM 2284 C CA . LEU A 1 287 ? -8.539 -1.192 28.093 1.00 89.25 287 LEU A CA 1
ATOM 2285 C C . LEU A 1 287 ? -9.799 -0.331 27.924 1.00 89.25 287 LEU A C 1
ATOM 2287 O O . LEU A 1 287 ? -10.451 -0.307 26.870 1.00 89.25 287 LEU A O 1
ATOM 2291 N N . ASN A 1 288 ? -10.095 0.457 28.958 1.00 87.69 288 ASN A N 1
ATOM 2292 C CA . ASN A 1 288 ? -11.102 1.511 28.879 1.00 87.69 288 ASN A CA 1
ATOM 2293 C C . ASN A 1 288 ? -10.620 2.667 27.978 1.00 87.69 288 ASN A C 1
ATOM 2295 O O . ASN A 1 288 ? -9.432 2.801 27.683 1.00 87.69 288 ASN A O 1
ATOM 2299 N N . GLU A 1 289 ? -11.543 3.534 27.556 1.00 82.25 289 GLU A N 1
ATOM 2300 C CA . GLU A 1 289 ? -11.229 4.663 26.665 1.00 82.25 289 GLU A CA 1
ATOM 2301 C C . GLU A 1 289 ? -10.169 5.618 27.240 1.00 82.25 289 GLU A C 1
ATOM 2303 O O . GLU A 1 289 ? -9.353 6.154 26.494 1.00 82.25 289 GLU A O 1
ATOM 2308 N N . GLY A 1 290 ? -10.138 5.803 28.565 1.00 79.31 290 GLY A N 1
ATOM 2309 C CA . GLY A 1 290 ? -9.155 6.661 29.228 1.00 79.31 290 GLY A CA 1
ATOM 2310 C C . GLY A 1 290 ? -7.732 6.102 29.167 1.00 79.31 290 GLY A C 1
ATOM 2311 O O . GLY A 1 290 ? -6.780 6.860 28.977 1.00 79.31 290 GLY A O 1
ATOM 2312 N N . ASP A 1 291 ? -7.580 4.785 29.289 1.00 79.56 291 ASP A N 1
ATOM 2313 C CA . ASP A 1 291 ? -6.286 4.107 29.199 1.00 79.56 291 ASP A CA 1
ATOM 2314 C C . ASP A 1 291 ? -5.814 3.959 27.746 1.00 79.56 291 ASP A C 1
ATOM 2316 O O . ASP A 1 291 ? -4.615 4.087 27.477 1.00 79.56 291 ASP A O 1
ATOM 2320 N N . LYS A 1 292 ? -6.741 3.802 26.791 1.00 78.06 292 LYS A N 1
ATOM 2321 C CA . LYS A 1 292 ? -6.440 3.893 25.350 1.00 78.06 292 LYS A CA 1
ATOM 2322 C C . LYS A 1 292 ? -5.892 5.273 24.985 1.00 78.06 292 LYS A C 1
ATOM 2324 O O . LYS A 1 292 ? -4.773 5.368 24.489 1.00 78.06 292 LYS A O 1
ATOM 2329 N N . ALA A 1 293 ? -6.597 6.339 25.371 1.00 71.38 293 ALA A N 1
ATOM 2330 C CA . ALA A 1 293 ? -6.164 7.715 25.122 1.00 71.38 293 ALA A CA 1
ATOM 2331 C C . ALA A 1 293 ? -4.806 8.043 25.776 1.00 71.38 293 ALA A C 1
ATOM 2333 O O . ALA A 1 293 ? -3.982 8.763 25.209 1.00 71.38 293 ALA A O 1
ATOM 2334 N N . ARG A 1 294 ? -4.527 7.499 26.971 1.00 68.12 294 ARG A N 1
ATOM 2335 C CA . ARG A 1 294 ? -3.211 7.643 27.619 1.00 68.12 294 ARG A CA 1
ATOM 2336 C C . ARG A 1 294 ? -2.108 6.936 26.843 1.00 68.12 294 ARG A C 1
ATOM 2338 O O . ARG A 1 294 ? -1.041 7.528 26.671 1.00 68.12 294 ARG A O 1
ATOM 2345 N N . SER A 1 295 ? -2.361 5.715 26.382 1.00 63.91 295 SER A N 1
ATOM 2346 C CA . SER A 1 295 ? -1.405 4.922 25.601 1.00 63.91 295 SER A CA 1
ATOM 2347 C C . SER A 1 295 ? -1.060 5.601 24.271 1.00 63.91 295 SER A C 1
ATOM 2349 O O . SER A 1 295 ? 0.104 5.613 23.884 1.00 63.91 295 SER A O 1
ATOM 2351 N N . GLU A 1 296 ? -2.036 6.261 23.644 1.00 62.97 296 GLU A N 1
ATOM 2352 C CA . GLU A 1 296 ? -1.848 7.099 22.450 1.00 62.97 296 GLU A CA 1
ATOM 2353 C C . GLU A 1 296 ? -1.024 8.367 22.755 1.00 62.97 296 GLU A C 1
ATOM 2355 O O . GLU A 1 296 ? -0.133 8.732 22.000 1.00 62.97 296 GLU A O 1
ATOM 2360 N N . SER A 1 297 ? -1.236 9.013 23.908 1.00 52.78 297 SER A N 1
ATOM 2361 C CA . SER A 1 297 ? -0.542 10.267 24.266 1.00 52.78 297 SER A CA 1
ATOM 2362 C C . SER A 1 297 ? 0.895 10.119 24.807 1.00 52.78 297 SER A C 1
ATOM 2364 O O . SER A 1 297 ? 1.631 11.105 24.892 1.00 52.78 297 SER A O 1
ATOM 2366 N N . SER A 1 298 ? 1.313 8.912 25.205 1.00 46.94 298 SER A N 1
ATOM 2367 C CA . SER A 1 298 ? 2.545 8.700 25.992 1.00 46.94 298 SER A CA 1
ATOM 2368 C C . SER A 1 298 ? 3.847 8.650 25.175 1.00 46.94 298 SER A C 1
ATOM 2370 O O . SER A 1 298 ? 4.921 8.556 25.768 1.00 46.94 298 SER A O 1
ATOM 2372 N N . PHE A 1 299 ? 3.792 8.767 23.843 1.00 43.09 299 PHE A N 1
ATOM 2373 C CA . PHE A 1 299 ? 4.976 8.747 22.964 1.00 43.09 299 PHE A CA 1
ATOM 2374 C C . PHE A 1 299 ? 5.431 10.122 22.446 1.00 43.09 299 PHE A C 1
ATOM 2376 O O . PHE A 1 299 ? 6.391 10.213 21.679 1.00 43.09 299 PHE A O 1
ATOM 2383 N N . CYS A 1 300 ? 4.836 11.216 22.929 1.00 34.88 300 CYS A N 1
ATOM 2384 C CA . CYS A 1 300 ? 5.359 12.560 22.690 1.00 34.88 300 CYS A CA 1
ATOM 2385 C C . CYS A 1 300 ? 6.641 12.796 23.513 1.00 34.88 300 CYS A C 1
ATOM 2387 O O . CYS A 1 300 ? 6.598 13.383 24.595 1.00 34.88 300 CYS A O 1
ATOM 2389 N N . ILE A 1 301 ? 7.804 12.362 23.014 1.00 35.03 301 ILE A N 1
ATOM 2390 C CA . ILE A 1 301 ? 9.086 12.851 23.539 1.00 35.03 301 ILE A CA 1
ATOM 2391 C C . ILE A 1 301 ? 9.144 14.356 23.237 1.00 35.03 301 ILE A C 1
ATOM 2393 O O . ILE A 1 301 ? 9.056 14.737 22.068 1.00 35.03 301 ILE A O 1
ATOM 2397 N N . PRO A 1 302 ? 9.307 15.238 24.240 1.00 34.56 302 PRO A N 1
ATOM 2398 C CA . PRO A 1 302 ? 9.446 16.661 23.986 1.00 34.56 302 PRO A CA 1
ATOM 2399 C C . PRO A 1 302 ? 10.691 16.904 23.131 1.00 34.56 302 PRO A C 1
ATOM 2401 O O . PRO A 1 302 ? 11.823 16.706 23.578 1.00 34.56 302 PRO A O 1
ATOM 2404 N N . SER A 1 303 ? 10.498 17.368 21.899 1.00 36.84 303 SER A N 1
ATOM 2405 C CA . SER A 1 303 ? 11.570 17.932 21.091 1.00 36.84 303 SER A CA 1
ATOM 2406 C C . SER A 1 303 ? 12.058 19.217 21.766 1.00 36.84 303 SER A C 1
ATOM 2408 O O . SER A 1 303 ? 11.471 20.284 21.584 1.00 36.84 303 SER A O 1
ATOM 2410 N N . GLY A 1 304 ? 13.110 19.136 22.582 1.00 35.59 304 GLY A N 1
ATOM 2411 C CA . GLY A 1 304 ? 13.745 20.347 23.093 1.00 35.59 304 GLY A CA 1
ATOM 2412 C C . GLY A 1 304 ? 14.506 20.218 24.400 1.00 35.59 304 GLY A C 1
ATOM 2413 O O . GLY A 1 304 ? 14.128 20.834 25.390 1.00 35.59 304 GLY A O 1
ATOM 2414 N N . THR A 1 305 ? 15.678 19.587 24.374 1.00 29.06 305 THR A N 1
ATOM 2415 C CA . THR A 1 305 ? 16.786 20.076 25.204 1.00 29.06 305 THR A CA 1
ATOM 2416 C C . THR A 1 305 ? 17.996 20.345 24.331 1.00 29.06 305 THR A C 1
ATOM 2418 O O . THR A 1 305 ? 18.705 19.442 23.899 1.00 29.06 305 THR A O 1
ATOM 2421 N N . ASN A 1 306 ? 18.212 21.639 24.087 1.00 35.38 306 ASN A N 1
ATOM 2422 C CA . ASN A 1 306 ? 19.448 22.215 23.583 1.00 35.38 306 ASN A CA 1
ATOM 2423 C C . ASN A 1 306 ? 20.658 21.646 24.342 1.00 35.38 306 ASN A C 1
ATOM 2425 O O . ASN A 1 306 ? 20.957 22.098 25.450 1.00 35.38 306 ASN A O 1
ATOM 2429 N N . HIS A 1 307 ? 21.434 20.762 23.717 1.00 31.06 307 HIS A N 1
ATOM 2430 C CA . HIS A 1 307 ? 22.840 20.615 24.082 1.00 31.06 307 HIS A CA 1
ATOM 2431 C C . HIS A 1 307 ? 23.625 21.792 23.498 1.00 31.06 307 HIS A C 1
ATOM 2433 O O . HIS A 1 307 ? 24.344 21.688 22.509 1.00 31.06 307 HIS A O 1
ATOM 2439 N N . LYS A 1 308 ? 23.479 22.956 24.145 1.00 33.75 308 LYS A N 1
ATOM 2440 C CA . LYS A 1 308 ? 24.496 24.001 24.065 1.00 33.75 308 LYS A CA 1
ATOM 2441 C C . LYS A 1 308 ? 25.763 23.471 24.734 1.00 33.75 308 LYS A C 1
ATOM 2443 O O . LYS A 1 308 ? 25.757 23.135 25.915 1.00 33.75 308 LYS A O 1
ATOM 2448 N N . ASN A 1 309 ? 26.812 23.410 23.923 1.00 33.66 309 ASN A N 1
ATOM 2449 C CA . ASN A 1 309 ? 28.231 23.387 24.256 1.00 33.66 309 ASN A CA 1
ATOM 2450 C C . ASN A 1 309 ? 28.565 23.650 25.735 1.00 33.66 309 ASN A C 1
ATOM 2452 O O . ASN A 1 309 ? 28.355 24.752 26.241 1.00 33.66 309 ASN A O 1
ATOM 2456 N N . ARG A 1 310 ? 29.214 22.670 26.371 1.00 28.83 310 ARG A N 1
ATOM 2457 C CA . ARG A 1 310 ? 30.184 22.919 27.442 1.00 28.83 310 ARG A CA 1
ATOM 2458 C C . ARG A 1 310 ? 31.584 22.637 26.894 1.00 28.83 310 ARG A C 1
ATOM 2460 O O . ARG A 1 310 ? 32.002 21.486 26.806 1.00 28.83 310 ARG A O 1
ATOM 2467 N N . ARG A 1 311 ? 32.271 23.706 26.503 1.00 31.61 311 ARG A N 1
ATOM 2468 C CA . ARG A 1 311 ? 33.664 23.932 26.895 1.00 31.61 311 ARG A CA 1
ATOM 2469 C C . ARG A 1 311 ? 33.640 25.029 27.945 1.00 31.61 311 ARG A C 1
ATOM 2471 O O . ARG A 1 311 ? 32.793 25.935 27.780 1.00 31.61 311 ARG A O 1
#

Radius of gyration: 22.3 Å; chains: 1; bounding box: 54×54×79 Å

Organism: NCBI:txid174260

Foldseek 3Di:
DDPVVVVVVVVVVVVVVVVVLVVVLVVLVLDALAQEAQDAPDADQPDFTDRPLCSVVLSVLVLVLCVVVSNDPSVQLDDPPPDPTDHPLSNLSSVCSNLPVSLLSLLAHLDLEDQEENHHEYADEWFAQVNLVVDPFAQAWQNVVSPHPPVLCVLLVVQVDPDRDRGRILWDQSDPRGTHDLSNPVSSNLSSQQCQHPNDDDRGHANYEYEYEYQYFQNQNNVVVVVVCCVPPNPVSHDHNYYYHYHYQAHNNGGGRRPPRSVVVSCCPPPVNVVVVVVVVVVQVPDDPVVVVCVNVVPPPPPDDDPDDDD

Sequence (311 aa):
MDKEEMERRVAAITKERTEDDDNNLRRMEKHARCALLPSPESLDTYSGGSDITGTLDDFQTVFKWATKCELLNTEFLQRDDSKIHLSAASFKNMIANAFGFVFDAVKNTGDPTLDELMFWYYAGHGLDKQNAQQLSYCASPVLERVKLSKDRFQEARHFLSDEPRKVKGGELCLHDIGFCDFNGLLKPFIDCIKHQSINSSEEKKENKHLLMVLDSCFSGQFADDLTNLIQEEGLNYLNKGCTVTVQASCGINETAVGGYFTPTFIYLNDPENKEFLSTLKEEWNELNEGDKARSESSFCIPSGTNHKNRR